Protein AF-A0A920MNZ5-F1 (afdb_monomer_lite)

Structure (mmCIF, N/CA/C/O backbone):
data_AF-A0A920MNZ5-F1
#
_entry.id   AF-A0A920MNZ5-F1
#
loop_
_atom_site.group_PDB
_atom_site.id
_atom_site.type_symbol
_atom_site.label_atom_id
_atom_site.label_alt_id
_atom_site.label_comp_id
_atom_site.label_asym_id
_atom_site.label_entity_id
_atom_site.label_seq_id
_atom_site.pdbx_PDB_ins_code
_atom_site.Cartn_x
_atom_site.Cartn_y
_atom_site.Cartn_z
_atom_site.occupancy
_atom_site.B_iso_or_equiv
_atom_site.auth_seq_id
_atom_site.auth_comp_id
_atom_site.auth_asym_id
_atom_site.auth_atom_id
_atom_site.pdbx_PDB_model_num
ATOM 1 N N . MET A 1 1 ? -1.765 7.025 -37.999 1.00 38.94 1 MET A N 1
ATOM 2 C CA . MET A 1 1 ? -1.939 5.691 -38.606 1.00 38.94 1 MET A CA 1
ATOM 3 C C . MET A 1 1 ? -0.796 5.474 -39.597 1.00 38.94 1 MET A C 1
ATOM 5 O O . MET A 1 1 ? -0.945 5.854 -40.739 1.00 38.94 1 MET A O 1
ATOM 9 N N . ASN A 1 2 ? 0.387 5.043 -39.127 1.00 36.00 2 ASN A N 1
ATOM 10 C CA . ASN A 1 2 ? 1.554 4.687 -39.968 1.00 36.00 2 ASN A CA 1
ATOM 11 C C . ASN A 1 2 ? 2.687 4.050 -39.127 1.00 36.00 2 ASN A C 1
ATOM 13 O O . ASN A 1 2 ? 3.854 4.400 -39.237 1.00 36.00 2 ASN A O 1
ATOM 17 N N . VAL A 1 3 ? 2.326 3.131 -38.226 1.00 36.94 3 VAL A N 1
ATOM 18 C CA . VAL A 1 3 ? 3.291 2.264 -37.509 1.00 36.94 3 VAL A CA 1
ATOM 19 C C . VAL A 1 3 ? 3.199 0.822 -38.032 1.00 36.94 3 VAL A C 1
ATOM 21 O O . VAL A 1 3 ? 4.189 0.104 -38.056 1.00 36.94 3 VAL A O 1
ATOM 24 N N . TYR A 1 4 ? 2.036 0.429 -38.564 1.00 34.81 4 TYR A N 1
ATOM 25 C CA . TYR A 1 4 ? 1.801 -0.902 -39.124 1.00 34.81 4 TYR A CA 1
ATOM 26 C C . TYR A 1 4 ? 2.489 -1.139 -40.476 1.00 34.81 4 TYR A C 1
ATOM 28 O O . TYR A 1 4 ? 2.958 -2.247 -40.718 1.00 34.81 4 TYR A O 1
ATOM 36 N N . LEU A 1 5 ? 2.636 -0.110 -41.323 1.00 39.66 5 LEU A N 1
ATOM 37 C CA . LEU A 1 5 ? 3.284 -0.275 -42.631 1.00 39.66 5 LEU A CA 1
ATOM 38 C C . LEU A 1 5 ? 4.787 -0.584 -42.497 1.00 39.66 5 LEU A C 1
ATOM 40 O O . LEU A 1 5 ? 5.310 -1.439 -43.205 1.00 39.66 5 LEU A O 1
ATOM 44 N N . PHE A 1 6 ? 5.469 0.035 -41.528 1.00 37.09 6 PHE A N 1
ATOM 45 C CA . PHE A 1 6 ? 6.905 -0.171 -41.310 1.00 37.09 6 PHE A CA 1
ATOM 46 C C . PHE A 1 6 ? 7.215 -1.543 -40.680 1.00 37.09 6 PHE A C 1
ATOM 48 O O . PHE A 1 6 ? 8.215 -2.168 -41.019 1.00 37.09 6 PHE A O 1
ATOM 55 N N . LEU A 1 7 ? 6.318 -2.057 -39.828 1.00 41.03 7 LEU A N 1
ATOM 56 C CA . LEU A 1 7 ? 6.382 -3.433 -39.314 1.00 41.03 7 LEU A CA 1
ATOM 57 C C . LEU A 1 7 ? 6.064 -4.484 -40.393 1.00 41.03 7 LEU A C 1
ATOM 59 O O . LEU A 1 7 ? 6.619 -5.579 -40.354 1.00 41.03 7 LEU A O 1
ATOM 63 N N . SER A 1 8 ? 5.213 -4.160 -41.373 1.00 41.66 8 SER A N 1
ATOM 64 C CA . SER A 1 8 ? 4.847 -5.096 -42.447 1.00 41.66 8 SER A CA 1
ATOM 65 C C . SER A 1 8 ? 5.969 -5.329 -43.465 1.00 41.66 8 SER A C 1
ATOM 67 O O . SER A 1 8 ? 6.168 -6.459 -43.901 1.00 41.66 8 SER A O 1
ATOM 69 N N . ILE A 1 9 ? 6.766 -4.299 -43.773 1.00 41.66 9 ILE A N 1
ATOM 70 C CA . ILE A 1 9 ? 7.901 -4.410 -44.705 1.00 41.66 9 ILE A CA 1
ATOM 71 C C . ILE A 1 9 ? 9.072 -5.161 -44.048 1.00 41.66 9 ILE A C 1
ATOM 73 O O . ILE A 1 9 ? 9.726 -5.964 -44.709 1.00 41.66 9 ILE A O 1
ATOM 77 N N . LEU A 1 10 ? 9.280 -4.999 -42.733 1.00 38.00 10 LEU A N 1
ATOM 78 C CA . LEU A 1 10 ? 10.285 -5.769 -41.986 1.00 38.00 10 LEU A CA 1
ATOM 79 C C . LEU A 1 10 ? 9.915 -7.262 -41.860 1.00 38.00 10 LEU A C 1
ATOM 81 O O . LEU A 1 10 ? 10.799 -8.112 -41.829 1.00 38.00 10 LEU A O 1
ATOM 85 N N . ASN A 1 11 ? 8.618 -7.593 -41.833 1.00 38.12 11 ASN A N 1
ATOM 86 C CA . ASN A 1 11 ? 8.139 -8.982 -41.800 1.00 38.12 11 ASN A CA 1
ATOM 87 C C . ASN A 1 11 ? 8.215 -9.698 -43.160 1.00 38.12 11 ASN A C 1
ATOM 89 O O . ASN A 1 11 ? 8.235 -10.927 -43.190 1.00 38.12 11 ASN A O 1
ATOM 93 N N . CYS A 1 12 ? 8.279 -8.960 -44.272 1.00 30.70 12 CYS A N 1
ATOM 94 C CA . CYS A 1 12 ? 8.264 -9.538 -45.621 1.00 30.70 12 CYS A CA 1
ATOM 95 C C . CYS A 1 12 ? 9.644 -10.058 -46.076 1.00 30.70 12 CYS A C 1
ATOM 97 O O . CYS A 1 12 ? 9.733 -10.900 -46.961 1.00 30.70 12 CYS A O 1
ATOM 99 N N . VAL A 1 13 ? 10.734 -9.600 -45.450 1.00 36.12 13 VAL A N 1
ATOM 100 C CA . VAL A 1 13 ? 12.110 -10.020 -45.793 1.00 36.12 13 VAL A CA 1
ATOM 101 C C . VAL A 1 13 ? 12.571 -11.242 -44.973 1.00 36.12 13 VAL A C 1
ATOM 103 O O . VAL A 1 13 ? 13.558 -11.885 -45.312 1.00 36.12 13 VAL A O 1
ATOM 106 N N . CYS A 1 14 ? 11.822 -11.640 -43.939 1.00 34.53 14 CYS A N 1
ATOM 107 C CA . CYS A 1 14 ? 12.162 -12.772 -43.063 1.00 34.53 14 CYS A CA 1
ATOM 108 C C . CYS A 1 14 ? 11.411 -14.080 -43.385 1.00 34.53 14 CYS A C 1
ATOM 110 O O . CYS A 1 14 ? 11.471 -15.026 -42.602 1.00 34.53 14 CYS A O 1
ATOM 112 N N . SER A 1 15 ? 10.693 -14.167 -44.509 1.00 33.78 15 SER A N 1
ATOM 113 C CA . SER A 1 15 ? 9.801 -15.303 -44.814 1.00 33.78 15 SER A CA 1
ATOM 114 C C . SER A 1 15 ? 10.461 -16.481 -45.544 1.00 33.78 15 SER A C 1
ATOM 116 O O . SER A 1 15 ? 9.754 -17.334 -46.069 1.00 33.78 15 SER A O 1
ATOM 118 N N . PHE A 1 16 ? 11.792 -16.581 -45.552 1.00 40.00 16 PHE A N 1
ATOM 119 C CA . PHE A 1 16 ? 12.490 -17.833 -45.867 1.00 40.00 16 PHE A CA 1
ATOM 120 C C . PHE A 1 16 ? 13.071 -18.424 -44.582 1.00 40.00 16 PHE A C 1
ATOM 122 O O . PHE A 1 16 ? 14.277 -18.400 -44.349 1.00 40.00 16 PHE A O 1
ATOM 129 N N . SER A 1 17 ? 12.208 -18.961 -43.716 1.00 40.91 17 SER A N 1
ATOM 130 C CA . SER A 1 17 ? 12.674 -19.839 -42.643 1.00 40.91 17 SER A CA 1
ATOM 131 C C . SER A 1 17 ? 12.830 -21.256 -43.195 1.00 40.91 17 SER A C 1
ATOM 133 O O . SER A 1 17 ? 11.907 -22.069 -43.129 1.00 40.91 17 SER A O 1
ATOM 135 N N . LEU A 1 18 ? 14.020 -21.568 -43.709 1.00 48.75 18 LEU A N 1
ATOM 136 C CA . LEU A 1 18 ? 14.562 -22.918 -43.570 1.00 48.75 18 LEU A CA 1
ATOM 137 C C . LEU A 1 18 ? 14.708 -23.144 -42.063 1.00 48.75 18 LEU A C 1
ATOM 139 O O . LEU A 1 18 ? 15.655 -22.664 -41.441 1.00 48.75 18 LEU A O 1
ATOM 143 N N . ILE A 1 19 ? 13.697 -23.763 -41.452 1.00 51.59 19 ILE A N 1
ATOM 144 C CA . ILE A 1 19 ? 13.747 -24.131 -40.039 1.00 51.59 19 ILE A CA 1
ATOM 145 C C . ILE A 1 19 ? 14.940 -25.075 -39.908 1.00 51.59 19 ILE A C 1
ATOM 147 O O . ILE A 1 19 ? 14.955 -26.143 -40.521 1.00 51.59 19 ILE A O 1
ATOM 151 N N . SER A 1 20 ? 15.972 -24.653 -39.174 1.00 65.81 20 SER A N 1
ATOM 152 C CA . SER A 1 20 ? 17.128 -25.509 -38.942 1.00 65.81 20 SER A CA 1
ATOM 153 C C . SER A 1 20 ? 16.662 -26.809 -38.266 1.00 65.81 20 SER A C 1
ATOM 155 O O . SER A 1 20 ? 15.705 -26.780 -37.483 1.00 65.81 20 SER A O 1
ATOM 157 N N . PRO A 1 21 ? 17.314 -27.955 -38.524 1.00 68.56 21 PRO A N 1
ATOM 158 C CA . PRO A 1 21 ? 16.955 -29.229 -37.894 1.00 68.56 21 PRO A CA 1
ATOM 159 C C . PRO A 1 21 ? 16.858 -29.120 -36.364 1.00 68.56 21 PRO A C 1
ATOM 161 O O . PRO A 1 21 ? 15.981 -29.718 -35.739 1.00 68.56 21 PRO A O 1
ATOM 164 N N . ASP A 1 22 ? 17.699 -28.271 -35.770 1.00 67.62 22 ASP A N 1
ATOM 165 C CA . ASP A 1 22 ? 17.705 -27.977 -34.338 1.00 67.62 22 ASP A CA 1
ATOM 166 C C . ASP A 1 22 ? 16.464 -27.205 -33.878 1.00 67.62 22 ASP A C 1
ATOM 168 O O . ASP A 1 22 ? 15.893 -27.516 -32.832 1.00 67.62 22 ASP A O 1
ATOM 172 N N . ALA A 1 23 ? 15.988 -26.237 -34.666 1.00 71.50 23 ALA A N 1
ATOM 173 C CA . ALA A 1 23 ? 14.754 -25.520 -34.366 1.00 71.50 23 ALA A CA 1
ATOM 174 C C . ALA A 1 23 ? 13.528 -26.446 -34.457 1.00 71.50 23 ALA A C 1
ATOM 176 O O . ALA A 1 23 ? 12.644 -26.363 -33.604 1.00 71.50 23 ALA A O 1
ATOM 177 N N . GLN A 1 24 ? 13.507 -27.384 -35.412 1.00 73.31 24 GLN A N 1
ATOM 178 C CA . GLN A 1 24 ? 12.469 -28.419 -35.518 1.00 73.31 24 GLN A CA 1
ATOM 179 C C . GLN A 1 24 ? 12.501 -29.368 -34.304 1.00 73.31 24 GLN A C 1
ATOM 181 O O . GLN A 1 24 ? 11.459 -29.699 -33.731 1.00 73.31 24 GLN A O 1
ATOM 186 N N . ARG A 1 25 ? 13.706 -29.764 -33.869 1.00 83.88 25 ARG A N 1
ATOM 187 C CA . ARG A 1 25 ? 13.923 -30.615 -32.691 1.00 83.88 25 ARG A CA 1
ATOM 188 C C . ARG A 1 25 ? 13.435 -29.947 -31.405 1.00 83.88 25 ARG A C 1
ATOM 190 O O . ARG A 1 25 ? 12.719 -30.583 -30.634 1.00 83.88 25 ARG A O 1
ATOM 197 N N . LEU A 1 26 ? 13.752 -28.667 -31.200 1.00 82.56 26 LEU A N 1
ATOM 198 C CA . LEU A 1 26 ? 13.281 -27.890 -30.047 1.00 82.56 26 LEU A CA 1
ATOM 199 C C . LEU A 1 26 ? 11.756 -27.712 -30.053 1.00 82.56 26 LEU A C 1
ATOM 201 O O . LEU A 1 26 ? 11.122 -27.760 -29.000 1.00 82.56 26 LEU A O 1
ATOM 205 N N . LEU A 1 27 ? 11.147 -27.558 -31.232 1.00 84.69 27 LEU A N 1
ATOM 206 C CA . LEU A 1 27 ? 9.691 -27.467 -31.381 1.00 84.69 27 LEU A CA 1
ATOM 207 C C . LEU A 1 27 ? 8.993 -28.776 -30.986 1.00 84.69 27 LEU A C 1
ATOM 209 O O . LEU A 1 27 ? 7.958 -28.744 -30.318 1.00 84.69 27 LEU A O 1
ATOM 213 N N . ASN A 1 28 ? 9.578 -29.918 -31.349 1.00 84.50 28 ASN A N 1
ATOM 214 C CA . ASN A 1 28 ? 9.073 -31.235 -30.963 1.00 84.50 28 ASN A CA 1
ATOM 215 C C . ASN A 1 28 ? 9.241 -31.493 -29.458 1.00 84.50 28 ASN A C 1
ATOM 217 O O . ASN A 1 28 ? 8.290 -31.935 -28.816 1.00 84.50 28 ASN A O 1
ATOM 221 N N . GLN A 1 29 ? 10.383 -31.123 -28.870 1.00 85.94 29 GLN A N 1
ATOM 222 C CA . GLN A 1 29 ? 10.589 -31.197 -27.416 1.00 85.94 29 GLN A CA 1
ATOM 223 C C . GLN A 1 29 ? 9.604 -30.301 -26.652 1.00 85.94 29 GLN A C 1
ATOM 225 O O . GLN A 1 29 ? 9.027 -30.712 -25.649 1.00 85.94 29 GLN A O 1
ATOM 230 N N . ALA A 1 30 ? 9.338 -29.093 -27.154 1.00 85.38 30 ALA A N 1
ATOM 231 C CA . ALA A 1 30 ? 8.354 -28.197 -26.554 1.00 85.38 30 ALA A CA 1
ATOM 232 C C . ALA A 1 30 ? 6.917 -28.741 -26.649 1.00 85.38 30 ALA A C 1
ATOM 234 O O . ALA A 1 30 ? 6.102 -28.454 -25.772 1.00 85.38 30 ALA A O 1
ATOM 235 N N . LYS A 1 31 ? 6.585 -29.513 -27.693 1.00 88.06 31 LYS A N 1
ATOM 236 C CA . LYS A 1 31 ? 5.293 -30.211 -27.792 1.00 88.06 31 LYS A CA 1
ATOM 237 C C . LYS A 1 31 ? 5.191 -31.350 -26.778 1.00 88.06 31 LYS A C 1
ATOM 239 O O . LYS A 1 31 ? 4.192 -31.390 -26.069 1.00 88.06 31 LYS A O 1
ATOM 244 N N . GLN A 1 32 ? 6.228 -32.180 -26.651 1.00 90.69 32 GLN A N 1
ATOM 245 C CA . GLN A 1 32 ? 6.276 -33.262 -25.658 1.00 90.69 32 GLN A CA 1
ATOM 246 C C . GLN A 1 32 ? 6.102 -32.727 -24.231 1.00 90.69 32 GLN A C 1
ATOM 248 O O . GLN A 1 32 ? 5.204 -33.161 -23.518 1.00 90.69 32 GLN A O 1
ATOM 253 N N . LEU A 1 33 ? 6.844 -31.678 -23.860 1.00 89.19 33 LEU A N 1
ATOM 254 C CA . LEU A 1 33 ? 6.712 -31.045 -22.540 1.00 89.19 33 LEU A CA 1
ATOM 255 C C . LEU A 1 33 ? 5.304 -30.484 -22.282 1.00 89.19 33 LEU A C 1
ATOM 257 O O . LEU A 1 33 ? 4.823 -30.493 -21.153 1.00 89.19 33 LEU A O 1
ATOM 261 N N . ARG A 1 34 ? 4.611 -29.983 -23.313 1.00 87.56 34 ARG A N 1
ATOM 262 C CA . ARG A 1 34 ? 3.223 -29.508 -23.167 1.00 87.56 34 ARG A CA 1
ATOM 263 C C . ARG A 1 34 ? 2.234 -30.649 -22.957 1.00 87.56 34 ARG A C 1
ATOM 265 O O . ARG A 1 34 ? 1.225 -30.434 -22.291 1.00 87.56 34 ARG A O 1
ATOM 272 N N . GLU A 1 35 ? 2.480 -31.814 -23.543 1.00 90.44 35 GLU A N 1
ATOM 273 C CA . GLU A 1 35 ? 1.660 -33.005 -23.319 1.00 90.44 35 GLU A CA 1
ATOM 274 C C . GLU A 1 35 ? 1.889 -33.563 -21.913 1.00 90.44 35 GLU A C 1
ATOM 276 O O . GLU A 1 35 ? 0.913 -33.790 -21.202 1.00 90.44 35 GLU A O 1
ATOM 281 N N . GLU A 1 36 ? 3.142 -33.644 -21.461 1.00 89.19 36 GLU A N 1
ATOM 282 C CA . GLU A 1 36 ? 3.487 -34.038 -20.086 1.00 89.19 36 GLU A CA 1
ATOM 283 C C . GLU A 1 36 ? 2.835 -33.119 -19.042 1.00 89.19 36 GLU A C 1
ATOM 285 O O . GLU A 1 36 ? 2.245 -33.597 -18.074 1.00 89.19 36 GLU A O 1
ATOM 290 N N . ILE A 1 37 ? 2.853 -31.798 -19.262 1.00 86.88 37 ILE A N 1
ATOM 291 C CA . ILE A 1 37 ? 2.178 -30.837 -18.372 1.00 86.88 37 ILE A CA 1
ATOM 292 C C . ILE A 1 37 ? 0.668 -31.089 -18.317 1.00 86.88 37 ILE A C 1
ATOM 294 O O . ILE A 1 37 ? 0.088 -31.047 -17.235 1.00 86.88 37 ILE A O 1
ATOM 298 N N . LYS A 1 38 ? 0.021 -31.375 -19.454 1.00 88.44 38 LYS A N 1
ATOM 299 C CA . LYS A 1 38 ? -1.422 -31.666 -19.482 1.00 88.44 38 LYS A CA 1
ATOM 300 C C . LYS A 1 38 ? -1.771 -32.950 -18.732 1.00 88.44 38 LYS A C 1
ATOM 302 O O . LYS A 1 38 ? -2.824 -33.003 -18.101 1.00 88.44 38 LYS A O 1
ATOM 307 N N . VAL A 1 39 ? -0.917 -33.971 -18.816 1.00 91.25 39 VAL A N 1
ATOM 308 C CA . VAL A 1 39 ? -1.098 -35.225 -18.071 1.00 91.25 39 VAL A CA 1
ATOM 309 C C . VAL A 1 39 ? -0.964 -34.964 -16.570 1.00 91.25 39 VAL A C 1
ATOM 311 O O . VAL A 1 39 ? -1.892 -35.280 -15.830 1.00 91.25 39 VAL A O 1
ATOM 314 N N . MET A 1 40 ? 0.093 -34.268 -16.136 1.00 86.19 40 MET A N 1
ATOM 315 C CA . MET A 1 40 ? 0.290 -33.918 -14.720 1.00 86.19 40 MET A CA 1
ATOM 316 C C . MET A 1 40 ? -0.828 -33.028 -14.154 1.00 86.19 40 MET A C 1
ATOM 318 O O . MET A 1 40 ? -1.244 -33.205 -13.012 1.00 86.19 40 MET A O 1
ATOM 322 N N . GLU A 1 41 ? -1.345 -32.066 -14.927 1.00 87.12 41 GLU A N 1
ATOM 323 C CA . GLU A 1 41 ? -2.481 -31.240 -14.491 1.00 87.12 41 GLU A CA 1
ATOM 324 C C . GLU A 1 41 ? -3.744 -32.076 -14.265 1.00 87.12 41 GLU A C 1
ATOM 326 O O . GLU A 1 41 ? -4.496 -31.811 -13.323 1.00 87.12 41 GLU A O 1
ATOM 331 N N . LYS A 1 42 ? -3.972 -33.091 -15.105 1.00 90.81 42 LYS A N 1
ATOM 332 C CA . LYS A 1 42 ? -5.094 -34.015 -14.947 1.00 90.81 42 LYS A CA 1
ATOM 333 C C . LYS A 1 42 ? -4.913 -34.902 -13.712 1.00 90.81 42 LYS A C 1
ATOM 335 O O . LYS A 1 42 ? -5.841 -35.003 -12.918 1.00 90.81 42 LYS A O 1
ATOM 340 N N . GLU A 1 43 ? -3.719 -35.452 -13.505 1.00 88.75 43 GLU A N 1
ATOM 341 C CA . GLU A 1 43 ? -3.392 -36.261 -12.322 1.00 88.75 43 GLU A CA 1
ATOM 342 C C . GLU A 1 43 ? -3.572 -35.470 -11.018 1.00 88.75 43 GLU A C 1
ATOM 344 O O . GLU A 1 43 ? -4.212 -35.955 -10.091 1.00 88.75 43 GLU A O 1
ATOM 349 N N . LEU A 1 44 ? -3.118 -34.212 -10.962 1.00 84.31 44 LEU A N 1
ATOM 350 C CA . LEU A 1 44 ? -3.313 -33.344 -9.791 1.00 84.31 44 LEU A CA 1
ATOM 351 C C . LEU A 1 44 ? -4.788 -33.014 -9.523 1.00 84.31 44 LEU A C 1
ATOM 353 O O . LEU A 1 44 ? -5.186 -32.821 -8.370 1.00 84.31 44 LEU A O 1
ATOM 357 N N . LEU A 1 45 ? -5.608 -32.899 -10.571 1.00 85.31 45 LEU A N 1
ATOM 358 C CA . LEU A 1 45 ? -7.051 -32.710 -10.422 1.00 85.31 45 LEU A CA 1
ATOM 359 C C . LEU A 1 45 ? -7.716 -33.976 -9.877 1.00 85.31 45 LEU A C 1
ATOM 361 O O . LEU A 1 45 ? -8.520 -33.869 -8.949 1.00 85.31 45 LEU A O 1
ATOM 365 N N . ASP A 1 46 ? -7.339 -35.145 -10.391 1.00 85.44 46 ASP A N 1
ATOM 366 C CA . ASP A 1 46 ? -7.852 -36.437 -9.934 1.00 85.44 46 ASP A CA 1
ATOM 367 C C . ASP A 1 46 ? -7.421 -36.721 -8.480 1.00 85.44 46 ASP A C 1
ATOM 369 O O . ASP A 1 46 ? -8.260 -37.071 -7.646 1.00 85.44 46 ASP A O 1
ATOM 373 N N . GLU A 1 47 ? -6.165 -36.448 -8.106 1.00 81.44 47 GLU A N 1
ATOM 374 C CA . GLU A 1 47 ? -5.689 -36.519 -6.715 1.00 81.44 47 GLU A CA 1
ATOM 375 C C . GLU A 1 47 ? -6.474 -35.584 -5.791 1.00 81.44 47 GLU A C 1
ATOM 377 O O . GLU A 1 47 ? -6.844 -35.965 -4.680 1.00 81.44 47 GLU A O 1
ATOM 382 N N . ARG A 1 48 ? -6.780 -34.363 -6.244 1.00 79.88 48 ARG A N 1
ATOM 383 C CA . ARG A 1 48 ? -7.547 -33.392 -5.454 1.00 79.88 48 ARG A CA 1
ATOM 384 C C . ARG A 1 48 ? -8.995 -33.827 -5.247 1.00 79.88 48 ARG A C 1
ATOM 386 O O . ARG A 1 48 ? -9.534 -33.623 -4.161 1.00 79.88 48 ARG A O 1
ATOM 393 N N . ILE A 1 49 ? -9.623 -34.412 -6.266 1.00 80.00 49 ILE A N 1
ATOM 394 C CA . ILE A 1 49 ? -10.971 -34.984 -6.155 1.00 80.00 49 ILE A CA 1
ATOM 395 C C . ILE A 1 49 ? -10.948 -36.153 -5.166 1.00 80.00 49 ILE A C 1
ATOM 397 O O . ILE A 1 49 ? -11.772 -36.198 -4.255 1.00 80.00 49 ILE A O 1
ATOM 401 N N . THR A 1 50 ? -9.957 -37.037 -5.277 1.00 78.12 50 THR A N 1
ATOM 402 C CA . THR A 1 50 ? -9.801 -38.201 -4.393 1.00 78.12 50 THR A CA 1
ATOM 403 C C . THR A 1 50 ? -9.538 -37.783 -2.943 1.00 78.12 50 THR A C 1
ATOM 405 O O . THR A 1 50 ? -10.142 -38.325 -2.020 1.00 78.12 50 THR A O 1
ATOM 408 N N . TYR A 1 51 ? -8.699 -36.766 -2.726 1.00 74.56 51 TYR A N 1
ATOM 409 C CA . TYR A 1 51 ? -8.435 -36.194 -1.406 1.00 74.56 51 TYR A CA 1
ATOM 410 C C . TYR A 1 51 ? -9.690 -35.572 -0.786 1.00 74.56 51 TYR A C 1
ATOM 412 O O . TYR A 1 51 ? -9.962 -35.811 0.387 1.00 74.56 51 TYR A O 1
ATOM 420 N N . ASN A 1 52 ? -10.476 -34.824 -1.568 1.00 67.50 52 ASN A N 1
ATOM 421 C CA . ASN A 1 52 ? -11.725 -34.228 -1.089 1.00 67.50 52 ASN A CA 1
ATOM 422 C C . ASN A 1 52 ? -12.773 -35.300 -0.728 1.00 67.50 52 ASN A C 1
ATOM 424 O O . ASN A 1 52 ? -13.449 -35.189 0.289 1.00 67.50 52 ASN A O 1
ATOM 428 N N . LEU A 1 53 ? -12.863 -36.380 -1.513 1.00 69.25 53 LEU A N 1
ATOM 429 C CA . LEU A 1 53 ? -13.744 -37.516 -1.210 1.00 69.25 53 LEU A CA 1
ATOM 430 C C . LEU A 1 53 ? -13.309 -38.259 0.068 1.00 69.25 53 LEU A C 1
ATOM 432 O O . LEU A 1 53 ? -14.148 -38.706 0.848 1.00 69.25 53 LEU A O 1
ATOM 436 N N . LEU A 1 54 ? -11.999 -38.355 0.320 1.00 63.00 54 LEU A N 1
ATOM 437 C CA . LEU A 1 54 ? -11.453 -38.929 1.552 1.00 63.00 54 LEU A CA 1
ATOM 438 C C . LEU A 1 54 ? -11.621 -37.996 2.765 1.00 63.00 54 LEU A C 1
ATOM 440 O O . LEU A 1 54 ? -11.819 -38.496 3.875 1.00 63.00 54 LEU A O 1
ATOM 444 N N . SER A 1 55 ? -11.581 -36.669 2.588 1.00 53.56 55 SER A N 1
ATOM 445 C CA . SER A 1 55 ? -11.841 -35.708 3.670 1.00 53.56 55 SER A CA 1
ATOM 446 C C . SER A 1 55 ? -13.316 -35.659 4.067 1.00 53.56 55 SER A C 1
ATOM 448 O O . SER A 1 55 ? -13.606 -35.627 5.262 1.00 53.56 55 SER A O 1
ATOM 450 N N . ASP A 1 56 ? -14.238 -35.783 3.109 1.00 49.91 56 ASP A N 1
ATOM 451 C CA . ASP A 1 56 ? -15.682 -35.798 3.388 1.00 49.91 56 ASP A CA 1
ATOM 452 C C . ASP A 1 56 ? -16.107 -37.025 4.225 1.00 49.91 56 ASP A C 1
ATOM 454 O O . ASP A 1 56 ? -17.056 -36.953 5.004 1.00 49.91 56 ASP A O 1
ATOM 458 N N . SER A 1 57 ? -15.355 -38.134 4.171 1.00 49.81 57 SER A N 1
ATOM 459 C CA . SER A 1 57 ? -15.583 -39.314 5.027 1.00 49.81 57 SER A CA 1
ATOM 460 C C . SER A 1 57 ? -15.055 -39.197 6.471 1.00 49.81 57 SER A C 1
ATOM 462 O O . SER A 1 57 ? -15.335 -40.070 7.294 1.00 49.81 57 SER A O 1
ATOM 464 N N . LYS A 1 58 ? -14.310 -38.132 6.813 1.00 47.78 58 LYS A N 1
ATOM 465 C CA . LYS A 1 58 ? -13.729 -37.909 8.157 1.00 47.78 58 LYS A CA 1
ATOM 466 C C . LYS A 1 58 ? -14.287 -36.683 8.897 1.00 47.78 58 LYS A C 1
ATOM 468 O O . LYS A 1 58 ? -13.913 -36.462 10.046 1.00 47.78 58 LYS A O 1
ATOM 473 N N . GLU A 1 59 ? -15.207 -35.921 8.304 1.00 41.28 59 GLU A N 1
ATOM 474 C CA . GLU A 1 59 ? -15.688 -34.634 8.846 1.00 41.28 59 GLU A CA 1
ATOM 475 C C . GLU A 1 59 ? -17.032 -34.684 9.612 1.00 41.28 59 GLU A C 1
ATOM 477 O O . GLU A 1 59 ? -17.695 -33.660 9.784 1.00 41.28 59 GLU A O 1
ATOM 482 N N . HIS A 1 60 ? -17.440 -35.840 10.155 1.00 38.72 60 HIS A N 1
ATOM 483 C CA . HIS A 1 60 ? -18.650 -35.922 11.000 1.00 38.72 60 HIS A CA 1
ATOM 484 C C . HIS A 1 60 ? -18.451 -36.081 12.509 1.00 38.72 60 HIS A C 1
ATOM 486 O O . HIS A 1 60 ? -19.432 -36.111 13.246 1.00 38.72 60 HIS A O 1
ATOM 492 N N . HIS A 1 61 ? -17.218 -36.001 13.013 1.00 37.72 61 HIS A N 1
ATOM 493 C CA . HIS A 1 61 ? -16.981 -35.796 14.445 1.00 37.72 61 HIS A CA 1
ATOM 494 C C . HIS A 1 61 ? -15.757 -34.911 14.690 1.00 37.72 61 HIS A C 1
ATOM 496 O O . HIS A 1 61 ? -14.647 -35.424 14.765 1.00 37.72 61 HIS A O 1
ATOM 502 N N . GLN A 1 62 ? -15.968 -33.594 14.833 1.00 32.59 62 GLN A N 1
ATOM 503 C CA . GLN A 1 62 ? -15.229 -32.713 15.761 1.00 32.59 62 GLN A CA 1
ATOM 504 C C . GLN A 1 62 ? -15.776 -31.271 15.737 1.00 32.59 62 GLN A C 1
ATOM 506 O O . GLN A 1 62 ? -15.104 -30.296 15.408 1.00 32.59 62 GLN A O 1
ATOM 511 N N . THR A 1 63 ? -17.025 -31.116 16.164 1.00 37.00 63 THR A N 1
ATOM 512 C CA . THR A 1 63 ? -17.418 -29.947 16.955 1.00 37.00 63 THR A CA 1
ATOM 513 C C . THR A 1 63 ? -16.943 -30.174 18.386 1.00 37.00 63 THR A C 1
ATOM 515 O O . THR A 1 63 ? -17.537 -30.996 19.067 1.00 37.00 63 THR A O 1
ATOM 518 N N . GLU A 1 64 ? -15.895 -29.471 18.827 1.00 33.25 64 GLU A N 1
ATOM 519 C CA . GLU A 1 64 ? -15.790 -28.921 20.191 1.00 33.25 64 GLU A CA 1
ATOM 520 C C . GLU A 1 64 ? -14.532 -28.046 20.371 1.00 33.25 64 GLU A C 1
ATOM 522 O O . GLU A 1 64 ? -13.397 -28.501 20.463 1.00 33.25 64 GLU A O 1
ATOM 527 N N . TYR A 1 65 ? -14.782 -26.734 20.378 1.00 38.34 65 TYR A N 1
ATOM 528 C CA . TYR A 1 65 ? -14.187 -25.706 21.233 1.00 38.34 65 TYR A CA 1
ATOM 529 C C . TYR A 1 65 ? -12.858 -26.001 21.954 1.00 38.34 65 TYR A C 1
ATOM 531 O O . TYR A 1 65 ? -12.836 -26.683 22.973 1.00 38.34 65 TYR A O 1
ATOM 539 N N . ARG A 1 66 ? -11.814 -25.240 21.588 1.00 34.75 66 ARG A N 1
ATOM 540 C CA . ARG A 1 66 ? -11.002 -24.432 22.526 1.00 34.75 66 ARG A CA 1
ATOM 541 C C . ARG A 1 66 ? -10.014 -23.548 21.761 1.00 34.75 66 ARG A C 1
ATOM 543 O O . ARG A 1 66 ? -8.892 -23.934 21.486 1.00 34.75 66 ARG A O 1
ATOM 550 N N . ASP A 1 67 ? -10.454 -22.332 21.452 1.00 35.69 67 ASP A N 1
ATOM 551 C CA . ASP A 1 67 ? -9.577 -21.159 21.377 1.00 35.69 67 ASP A CA 1
ATOM 552 C C . ASP A 1 67 ? -10.452 -19.926 21.646 1.00 35.69 67 ASP A C 1
ATOM 554 O O . ASP A 1 67 ? -11.176 -19.425 20.778 1.00 35.69 67 ASP A O 1
ATOM 558 N N . SER A 1 68 ? -10.466 -19.575 22.933 1.00 36.81 68 SER A N 1
ATOM 559 C CA . SER A 1 68 ? -10.993 -18.377 23.594 1.00 36.81 68 SER A CA 1
ATOM 560 C C . SER A 1 68 ? -11.715 -17.338 22.712 1.00 36.81 68 SER A C 1
ATOM 562 O O . SER A 1 68 ? -11.148 -16.685 21.835 1.00 36.81 68 SER A O 1
ATOM 564 N N . LEU A 1 69 ? -12.997 -17.141 23.037 1.00 45.22 69 LEU A N 1
ATOM 565 C CA . LEU A 1 69 ? -13.929 -16.099 22.580 1.00 45.22 69 LEU A CA 1
ATOM 566 C C . LEU A 1 69 ? -13.503 -14.685 23.029 1.00 45.22 69 LEU A C 1
ATOM 568 O O . LEU A 1 69 ? -14.310 -13.923 23.550 1.00 45.22 69 LEU A O 1
ATOM 572 N N . ILE A 1 70 ? -12.229 -14.323 22.894 1.00 44.97 70 ILE A N 1
ATOM 573 C CA . ILE A 1 70 ? -11.787 -12.968 23.224 1.00 44.97 70 ILE A CA 1
ATOM 574 C C . ILE A 1 70 ? -11.986 -12.109 21.969 1.00 44.97 70 ILE A C 1
ATOM 576 O O . ILE A 1 70 ? -11.291 -12.343 20.970 1.00 44.97 70 ILE A O 1
ATOM 580 N N . PRO A 1 71 ? -12.920 -11.136 21.976 1.00 52.09 71 PRO A N 1
ATOM 581 C CA . PRO A 1 71 ? -13.042 -10.186 20.882 1.00 52.09 71 PRO A CA 1
ATOM 582 C C . PRO A 1 71 ? -11.706 -9.467 20.704 1.00 52.09 71 PRO A C 1
ATOM 584 O O . PRO A 1 71 ? -11.080 -9.004 21.662 1.00 52.09 71 PRO A O 1
ATOM 587 N N . LYS A 1 72 ? -11.226 -9.404 19.461 1.00 69.94 72 LYS A N 1
ATOM 588 C CA . LYS A 1 72 ? -9.950 -8.744 19.174 1.00 69.94 72 LYS A CA 1
ATOM 589 C C . LYS A 1 72 ? -10.178 -7.246 19.245 1.00 69.94 72 LYS A C 1
ATOM 591 O O . LYS A 1 72 ? -10.935 -6.709 18.441 1.00 69.94 72 LYS A O 1
ATOM 596 N N . VAL A 1 73 ? -9.522 -6.586 20.194 1.00 66.94 73 VAL A N 1
ATOM 597 C CA . VAL A 1 73 ? -9.614 -5.136 20.342 1.00 66.94 73 VAL A CA 1
ATOM 598 C C . VAL A 1 73 ? -8.536 -4.469 19.494 1.00 66.94 73 VAL A C 1
ATOM 600 O O . VAL A 1 73 ? -7.342 -4.597 19.767 1.00 66.94 73 VAL A O 1
ATOM 603 N N . LEU A 1 74 ? -8.950 -3.730 18.468 1.00 80.88 74 LEU A N 1
ATOM 604 C CA . LEU A 1 74 ? -8.084 -2.788 17.762 1.00 80.88 74 LEU A CA 1
ATOM 605 C C . LEU A 1 74 ? -8.348 -1.389 18.300 1.00 80.88 74 LEU A C 1
ATOM 607 O O . LEU A 1 74 ? -9.496 -0.965 18.375 1.00 80.88 74 LEU A O 1
ATOM 611 N N . SER A 1 75 ? -7.303 -0.642 18.634 1.00 82.00 75 SER A N 1
ATOM 612 C CA . SER A 1 75 ? -7.447 0.779 18.934 1.00 82.00 75 SER A CA 1
ATOM 613 C C . SER A 1 75 ? -6.994 1.598 17.735 1.00 82.00 75 SER A C 1
ATOM 615 O O . SER A 1 75 ? -5.971 1.314 17.117 1.00 82.00 75 SER A O 1
ATOM 617 N N . THR A 1 76 ? -7.746 2.635 17.391 1.00 84.12 76 THR A N 1
ATOM 618 C CA . THR A 1 76 ? -7.344 3.624 16.392 1.00 84.12 76 THR A CA 1
ATOM 619 C C . THR A 1 76 ? -7.320 5.001 17.032 1.00 84.12 76 THR A C 1
ATOM 621 O O . THR A 1 76 ? -8.330 5.446 17.573 1.00 84.12 76 THR A O 1
ATOM 624 N N . LYS A 1 77 ? -6.181 5.683 16.952 1.00 83.94 77 LYS A N 1
ATOM 625 C CA . LYS A 1 77 ? -5.957 7.024 17.483 1.00 83.94 77 LYS A CA 1
ATOM 626 C C . LYS A 1 77 ? -5.937 8.053 16.356 1.00 83.94 77 LYS A C 1
ATOM 628 O O . LYS A 1 77 ? -5.232 7.888 15.363 1.00 83.94 77 LYS A O 1
ATOM 633 N N . ILE A 1 78 ? -6.705 9.121 16.511 1.00 84.00 78 ILE A N 1
ATOM 634 C CA . ILE A 1 78 ? -6.807 10.232 15.562 1.00 84.00 78 ILE A CA 1
ATOM 635 C C . ILE A 1 78 ? -6.268 11.474 16.257 1.00 84.00 78 ILE A C 1
ATOM 637 O O . ILE A 1 78 ? -6.847 11.912 17.246 1.00 84.00 78 ILE A O 1
ATOM 641 N N . GLU A 1 79 ? -5.176 12.032 15.749 1.00 80.44 79 GLU A N 1
ATOM 642 C CA . GLU A 1 79 ? -4.636 13.314 16.213 1.00 80.44 79 GLU A CA 1
ATOM 643 C C . GLU A 1 79 ? -5.425 14.453 15.557 1.00 80.44 79 GLU A C 1
ATOM 645 O O . GLU A 1 79 ? -5.567 14.481 14.333 1.00 80.44 79 GLU A O 1
ATOM 650 N N . THR A 1 80 ? -5.985 15.359 16.361 1.00 73.31 80 THR A N 1
ATOM 651 C CA . THR A 1 80 ? -6.833 16.464 15.871 1.00 73.31 80 THR A CA 1
ATOM 652 C C . THR A 1 80 ? -6.152 17.820 15.992 1.00 73.31 80 THR A C 1
ATOM 654 O O . THR A 1 80 ? -6.052 18.547 15.010 1.00 73.31 80 THR A O 1
ATOM 657 N N . PHE A 1 81 ? -5.657 18.138 17.186 1.00 74.31 81 PHE A N 1
ATOM 658 C CA . PHE A 1 81 ? -4.927 19.360 17.529 1.00 74.31 81 PHE A CA 1
ATOM 659 C C . PHE A 1 81 ? -3.622 18.983 18.246 1.00 74.31 81 PHE A C 1
ATOM 661 O O . PHE A 1 81 ? -3.501 17.837 18.699 1.00 74.31 81 PHE A O 1
ATOM 668 N N . PRO A 1 82 ? -2.654 19.907 18.400 1.00 69.25 82 PRO A N 1
ATOM 669 C CA . PRO A 1 82 ? -1.459 19.650 19.200 1.00 69.25 82 PRO A CA 1
ATOM 670 C C . PRO A 1 82 ? -1.847 19.093 20.578 1.00 69.25 82 PRO A C 1
ATOM 672 O O . PRO A 1 82 ? -2.675 19.676 21.276 1.00 69.25 82 PRO A O 1
ATOM 675 N N . ASN A 1 83 ? -1.293 17.934 20.943 1.00 68.69 83 ASN A N 1
ATOM 676 C CA . ASN A 1 83 ? -1.562 17.210 22.196 1.00 68.69 83 ASN A CA 1
ATOM 677 C C . ASN A 1 83 ? -3.010 16.728 22.420 1.00 68.69 83 ASN A C 1
ATOM 679 O O . ASN A 1 83 ? -3.373 16.391 23.548 1.00 68.69 83 ASN A O 1
ATOM 683 N N . ARG A 1 84 ? -3.842 16.634 21.373 1.00 75.88 84 ARG A N 1
ATOM 684 C CA . ARG A 1 84 ? -5.216 16.117 21.483 1.00 75.88 84 ARG A CA 1
ATOM 685 C C . ARG A 1 84 ? -5.473 14.983 20.514 1.00 75.88 84 ARG A C 1
ATOM 687 O O . ARG A 1 84 ? -5.102 15.037 19.341 1.00 75.88 84 ARG A O 1
ATOM 694 N N . PHE A 1 85 ? -6.150 13.958 21.016 1.00 82.81 85 PHE A N 1
ATOM 695 C CA . PHE A 1 85 ? -6.496 12.795 20.226 1.00 82.81 85 PHE A CA 1
ATOM 696 C C . PHE A 1 85 ? -7.861 12.236 20.594 1.00 82.81 85 PHE A C 1
ATOM 698 O O . PHE A 1 85 ? -8.316 12.366 21.727 1.00 82.81 85 PHE A O 1
ATOM 705 N N . VAL A 1 86 ? -8.470 11.556 19.630 1.00 85.38 86 VAL A N 1
ATOM 706 C CA . VAL A 1 86 ? -9.588 10.647 19.871 1.00 85.38 86 VAL A CA 1
ATOM 707 C C . VAL A 1 86 ? -9.111 9.229 19.691 1.00 85.38 86 VAL A C 1
ATOM 709 O O . VAL A 1 86 ? -8.427 8.914 18.717 1.00 85.38 86 VAL A O 1
ATOM 712 N N . LYS A 1 87 ? -9.487 8.375 20.635 1.00 88.12 87 LYS A N 1
ATOM 713 C CA . LYS A 1 87 ? -9.230 6.944 20.575 1.00 88.12 87 LYS A CA 1
ATOM 714 C C . LYS A 1 87 ? -10.538 6.234 20.269 1.00 88.12 87 LYS A C 1
ATOM 716 O O . LYS A 1 87 ? -11.539 6.470 20.932 1.00 88.12 87 LYS A O 1
ATOM 721 N N . ILE A 1 88 ? -10.541 5.375 19.265 1.00 89.38 88 ILE A N 1
ATOM 722 C CA . ILE A 1 88 ? -11.682 4.529 18.925 1.00 89.38 88 ILE A CA 1
ATOM 723 C C . ILE A 1 88 ? -11.231 3.098 19.153 1.00 89.38 88 ILE A C 1
ATOM 725 O O . ILE A 1 88 ? -10.339 2.617 18.455 1.00 89.38 88 ILE A O 1
ATOM 729 N N . ASN A 1 89 ? -11.832 2.436 20.133 1.00 90.62 89 ASN A N 1
ATOM 730 C CA . ASN A 1 89 ? -11.643 1.008 20.327 1.00 90.62 89 ASN A CA 1
ATOM 731 C C . ASN A 1 89 ? -12.686 0.271 19.493 1.00 90.62 89 ASN A C 1
ATOM 733 O O . ASN A 1 89 ? -13.874 0.581 19.571 1.00 90.62 89 ASN A O 1
ATOM 737 N N . TRP A 1 90 ? -12.217 -0.690 18.712 1.00 89.94 90 TRP A N 1
ATOM 738 C CA . TRP A 1 90 ? -12.999 -1.599 17.896 1.00 89.94 90 TRP A CA 1
ATOM 739 C C . TRP A 1 90 ? -12.894 -2.981 18.514 1.00 89.94 90 TRP A C 1
ATOM 741 O O . TRP A 1 90 ? -11.821 -3.579 18.506 1.00 89.94 90 TRP A O 1
ATOM 751 N N . GLU A 1 91 ? -13.994 -3.489 19.035 1.00 88.81 91 GLU A N 1
ATOM 752 C CA . GLU A 1 91 ? -14.130 -4.882 19.437 1.00 88.81 91 GLU A CA 1
ATOM 753 C C . GLU A 1 91 ? -14.604 -5.656 18.207 1.00 88.81 91 GLU A C 1
ATOM 755 O O . GLU A 1 91 ? -15.644 -5.327 17.632 1.00 88.81 91 GLU A O 1
ATOM 760 N N . LEU A 1 92 ? -13.796 -6.607 17.734 1.00 86.56 92 LEU A N 1
ATOM 761 C CA . LEU A 1 92 ? -14.072 -7.387 16.528 1.00 86.56 92 LEU A CA 1
ATOM 762 C C . LEU A 1 92 ? -14.534 -8.798 16.893 1.00 86.56 92 LEU A C 1
ATOM 764 O O . LEU A 1 92 ? -13.777 -9.561 17.505 1.00 86.56 92 LEU A O 1
ATOM 768 N N . GLU A 1 93 ? -15.736 -9.156 16.455 1.00 84.56 93 GLU A N 1
ATOM 769 C CA . GLU A 1 93 ? -16.296 -10.498 16.603 1.00 84.56 93 GLU A CA 1
ATOM 770 C C . GLU A 1 93 ? -16.019 -11.378 15.377 1.00 84.56 93 GLU A C 1
ATOM 772 O O . GLU A 1 93 ? -15.890 -10.890 14.256 1.00 84.56 93 GLU A O 1
ATOM 777 N N . LYS A 1 94 ? -15.952 -12.703 15.555 1.00 79.31 94 LYS A N 1
ATOM 778 C CA . LYS A 1 94 ? -15.661 -13.641 14.449 1.00 79.31 94 LYS A CA 1
ATOM 779 C C . LYS A 1 94 ? -16.747 -13.657 13.359 1.00 79.31 94 LYS A C 1
ATOM 781 O O . LYS A 1 94 ? -16.435 -13.913 12.202 1.00 79.31 94 LYS A O 1
ATOM 786 N N . ASN A 1 95 ? -17.997 -13.351 13.706 1.00 82.62 95 ASN A N 1
ATOM 787 C CA . ASN A 1 95 ? -19.136 -13.244 12.777 1.00 82.62 95 ASN A CA 1
ATOM 788 C C . ASN A 1 95 ? -19.048 -12.019 11.831 1.00 82.62 95 ASN A C 1
ATOM 790 O O . ASN A 1 95 ? -19.895 -11.854 10.952 1.00 82.62 95 ASN A O 1
ATOM 794 N N . GLY A 1 96 ? -18.033 -11.159 11.988 1.00 85.06 96 GLY A N 1
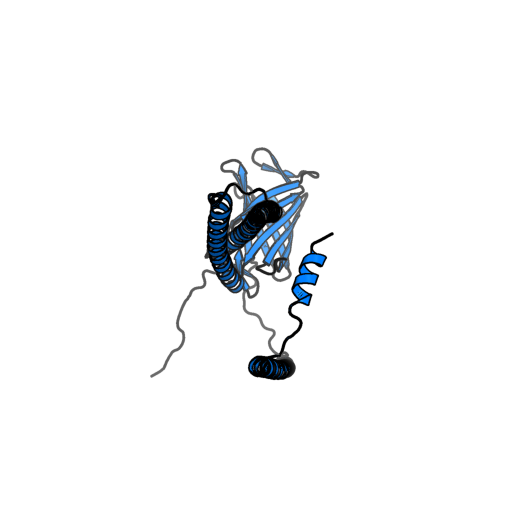ATOM 795 C CA . GLY A 1 96 ? -17.878 -9.931 11.212 1.00 85.06 96 GLY A CA 1
ATOM 796 C C . GLY A 1 96 ? -18.584 -8.717 11.819 1.00 85.06 96 GLY A C 1
ATOM 797 O O . GLY A 1 96 ? -18.551 -7.645 11.214 1.00 85.06 96 GLY A O 1
ATOM 798 N N . GLU A 1 97 ? -19.203 -8.838 12.992 1.00 89.56 97 GLU A N 1
ATOM 799 C CA . GLU A 1 97 ? -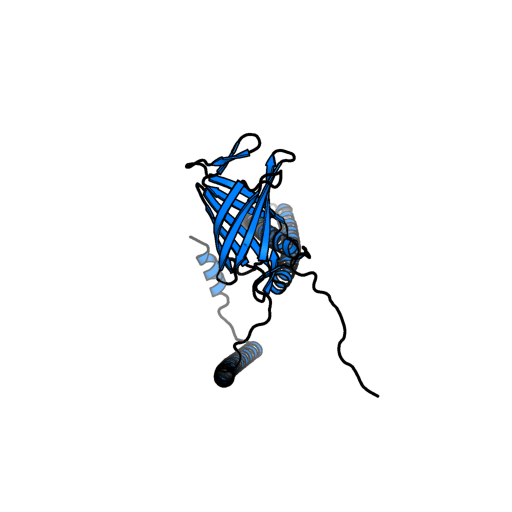19.746 -7.710 13.747 1.00 89.56 97 GLU A CA 1
ATOM 800 C C . GLU A 1 97 ? -18.640 -6.978 14.509 1.00 89.56 97 GLU A C 1
ATOM 802 O O . GLU A 1 97 ? -17.590 -7.534 14.847 1.00 89.56 97 GLU A O 1
ATOM 807 N N . THR A 1 98 ? -18.830 -5.677 14.716 1.00 90.62 98 THR A N 1
ATOM 808 C CA . THR A 1 98 ? -17.918 -4.887 15.540 1.00 90.62 98 THR A CA 1
ATOM 809 C C . THR A 1 98 ? -18.660 -3.904 16.421 1.00 90.62 98 THR A C 1
ATOM 811 O O . THR A 1 98 ? -19.572 -3.209 15.968 1.00 90.62 98 THR A O 1
ATOM 814 N N . HIS A 1 99 ? -18.218 -3.809 17.669 1.00 91.06 99 HIS A N 1
ATOM 815 C CA . HIS A 1 99 ? -18.661 -2.797 18.612 1.00 91.06 99 HIS A CA 1
ATOM 816 C C . HIS A 1 99 ? -17.587 -1.730 18.736 1.00 91.06 99 HIS A C 1
ATOM 818 O O . HIS A 1 99 ? -16.392 -2.028 18.773 1.00 91.06 99 HIS A O 1
ATOM 824 N N . ILE A 1 100 ? -18.012 -0.472 18.779 1.00 91.50 100 ILE A N 1
ATOM 825 C CA . ILE A 1 100 ? -17.089 0.648 18.906 1.00 91.50 100 ILE A CA 1
ATOM 826 C C . ILE A 1 100 ? -17.347 1.445 20.167 1.00 91.50 100 ILE A C 1
ATOM 828 O O . ILE A 1 100 ? -18.492 1.714 20.541 1.00 91.50 100 ILE A O 1
ATOM 832 N N . GLN A 1 101 ? -16.253 1.884 20.774 1.00 90.75 101 GLN A N 1
ATOM 833 C CA . GLN A 1 101 ? -16.252 2.845 21.863 1.00 90.75 101 GLN A CA 1
ATOM 834 C C . GLN A 1 101 ? -15.308 3.986 21.498 1.00 90.75 101 GLN A C 1
ATOM 836 O O . GLN A 1 101 ? -14.123 3.777 21.234 1.00 90.75 101 GLN A O 1
ATOM 841 N N . ILE A 1 102 ? -15.853 5.197 21.445 1.00 88.00 102 ILE A N 1
ATOM 842 C CA . ILE A 1 102 ? -15.107 6.412 21.135 1.00 88.00 102 ILE A CA 1
ATOM 843 C C . ILE A 1 102 ? -14.765 7.090 22.453 1.00 88.00 102 ILE A C 1
ATOM 845 O O . ILE A 1 102 ? -15.661 7.399 23.238 1.00 88.00 102 ILE A O 1
ATOM 849 N N . PHE A 1 103 ? -13.486 7.360 22.665 1.00 87.56 103 PHE A N 1
ATOM 850 C CA . PHE A 1 103 ? -12.953 8.042 23.831 1.00 87.56 103 PHE A CA 1
ATOM 851 C C . PHE A 1 103 ? -12.337 9.375 23.428 1.00 87.56 103 PHE A C 1
ATOM 853 O O . PHE A 1 103 ? -11.614 9.477 22.432 1.00 87.56 103 PHE A O 1
ATOM 860 N N . ASP A 1 104 ? -12.603 10.390 24.240 1.00 83.69 104 ASP A N 1
ATOM 861 C CA . ASP A 1 104 ? -11.869 11.649 24.189 1.00 83.69 104 ASP A CA 1
ATOM 862 C C . ASP A 1 104 ? -10.444 11.462 24.752 1.00 83.69 104 ASP A C 1
ATOM 864 O O . ASP A 1 104 ? -10.135 10.474 25.422 1.00 83.69 104 ASP A O 1
ATOM 868 N N . SER A 1 105 ? -9.587 12.451 24.530 1.00 81.88 105 SER A N 1
ATOM 869 C CA . SER A 1 105 ? -8.227 12.595 25.058 1.00 81.88 105 SER A CA 1
ATOM 870 C C . SER A 1 105 ? -8.101 12.322 26.563 1.00 81.88 105 SER A C 1
ATOM 872 O O . SER A 1 105 ? -7.073 11.825 27.015 1.00 81.88 105 SER A O 1
ATOM 874 N N . LYS A 1 106 ? -9.160 12.588 27.341 1.00 82.38 106 LYS A N 1
ATOM 875 C CA . LYS A 1 106 ? -9.240 12.338 28.793 1.00 82.38 106 LYS A CA 1
ATOM 876 C C . LYS A 1 106 ? -9.700 10.919 29.169 1.00 82.38 106 LYS A C 1
ATOM 878 O O . LYS A 1 106 ? -9.991 10.670 30.333 1.00 82.38 106 LYS A O 1
ATOM 883 N N . GLY A 1 107 ? -9.866 10.013 28.204 1.00 80.94 107 GLY A N 1
ATOM 884 C CA . GLY A 1 107 ? -10.355 8.646 28.435 1.00 80.94 107 GLY A CA 1
ATOM 885 C C . GLY A 1 107 ? -11.858 8.542 28.722 1.00 80.94 107 GLY A C 1
ATOM 886 O O . GLY A 1 107 ? -12.352 7.460 29.025 1.00 80.94 107 GLY A O 1
ATOM 887 N N . LYS A 1 108 ? -12.614 9.643 28.615 1.00 84.06 108 LYS A N 1
ATOM 888 C CA . LYS A 1 108 ? -14.073 9.627 28.790 1.00 84.06 108 LYS A CA 1
ATOM 889 C C . LYS A 1 108 ? -14.750 9.071 27.543 1.00 84.06 108 LYS A C 1
ATOM 891 O O . LYS A 1 108 ? -14.440 9.497 26.431 1.00 84.06 108 LYS A O 1
ATOM 896 N N . THR A 1 109 ? -15.701 8.158 27.743 1.00 84.62 109 THR A N 1
ATOM 897 C CA . THR A 1 109 ? -16.497 7.594 26.646 1.00 84.62 109 THR A CA 1
ATOM 898 C C . THR A 1 109 ? -17.408 8.679 26.084 1.00 84.62 109 THR A C 1
ATOM 900 O O . THR A 1 109 ? -18.308 9.165 26.763 1.00 84.62 109 THR A O 1
ATOM 903 N N . PHE A 1 110 ? -17.161 9.057 24.838 1.00 80.25 110 PHE A N 1
ATOM 904 C CA . PHE A 1 110 ? -17.944 10.029 24.088 1.00 80.25 110 PHE A CA 1
ATOM 905 C C . PHE A 1 110 ? -19.151 9.374 23.410 1.00 80.25 110 PHE A C 1
ATOM 907 O O . PHE A 1 110 ? -20.250 9.929 23.391 1.00 80.25 110 PHE A O 1
ATOM 914 N N . SER A 1 111 ? -18.965 8.187 22.827 1.00 84.94 111 SER A N 1
ATOM 915 C CA . SER A 1 111 ? -20.061 7.473 22.180 1.00 84.94 111 SER A CA 1
ATOM 916 C C . SER A 1 111 ? -19.790 5.989 21.988 1.00 84.94 111 SER A C 1
ATOM 918 O O . SER A 1 111 ? -18.649 5.535 22.069 1.00 84.94 111 SER A O 1
ATOM 920 N N . ARG A 1 112 ? -20.864 5.251 21.704 1.00 90.81 112 ARG A N 1
ATOM 921 C CA . ARG A 1 112 ? -20.847 3.830 21.362 1.00 90.81 112 ARG A CA 1
ATOM 922 C C . ARG A 1 112 ? -21.589 3.595 20.055 1.00 90.81 112 ARG A C 1
ATOM 924 O O . ARG A 1 112 ? -22.407 4.427 19.645 1.00 90.81 112 ARG A O 1
ATOM 931 N N . GLY A 1 113 ? -21.270 2.501 19.387 1.00 90.81 113 GLY A N 1
ATOM 932 C CA . GLY A 1 113 ? -21.832 2.162 18.088 1.00 90.81 113 GLY A CA 1
ATOM 933 C C . GLY A 1 113 ? -21.624 0.696 17.753 1.00 90.81 113 GLY A C 1
ATOM 934 O O . GLY A 1 113 ? -20.866 -0.006 18.420 1.00 90.81 113 GLY A O 1
ATOM 935 N N . ILE A 1 114 ? -22.320 0.253 16.715 1.00 94.25 114 ILE A N 1
ATOM 936 C CA . ILE A 1 114 ? -22.295 -1.124 16.226 1.00 94.25 114 ILE A CA 1
ATOM 937 C C . ILE A 1 114 ? -22.068 -1.081 14.721 1.00 94.25 114 ILE A C 1
ATOM 939 O O . ILE A 1 114 ? -22.449 -0.130 14.026 1.00 94.25 114 ILE A O 1
ATOM 943 N N . GLY A 1 115 ? -21.408 -2.102 14.207 1.00 93.56 115 GLY A N 1
ATOM 944 C CA . GLY A 1 115 ? -20.898 -2.101 12.863 1.00 93.56 115 GLY A CA 1
ATOM 945 C C . GLY A 1 115 ? -20.563 -3.474 12.326 1.00 93.56 115 GLY A C 1
ATOM 946 O O . GLY A 1 115 ? -20.872 -4.501 12.920 1.00 93.56 115 GLY A O 1
ATOM 947 N N . LYS A 1 116 ? -19.905 -3.463 11.170 1.00 94.00 116 LYS A N 1
ATOM 948 C CA . LYS A 1 116 ? -19.338 -4.645 10.540 1.00 94.00 116 LYS A CA 1
ATOM 949 C C . LYS A 1 116 ? -17.882 -4.409 10.187 1.00 94.00 116 LYS A C 1
ATOM 951 O O . LYS A 1 116 ? -17.516 -3.334 9.704 1.00 94.00 116 LYS A O 1
ATOM 956 N N . TRP A 1 117 ? -17.071 -5.439 10.342 1.00 91.81 117 TRP A N 1
ATOM 957 C CA . TRP A 1 117 ? -15.730 -5.485 9.796 1.00 91.81 117 TRP A CA 1
ATOM 958 C C . TRP A 1 117 ? -15.613 -6.585 8.748 1.00 91.81 117 TRP A C 1
ATOM 960 O O . TRP A 1 117 ? -16.371 -7.550 8.723 1.00 91.81 117 TRP A O 1
ATOM 970 N N . LYS A 1 118 ? -14.669 -6.412 7.825 1.00 89.94 118 LYS A N 1
ATOM 971 C CA . LYS A 1 118 ? -14.297 -7.463 6.879 1.00 89.94 118 LYS A CA 1
ATOM 972 C C . LYS A 1 118 ? -12.876 -7.293 6.381 1.00 89.94 118 LYS A C 1
ATOM 974 O O . LYS A 1 118 ? -12.404 -6.173 6.162 1.00 89.94 118 LYS A O 1
ATOM 979 N N . LYS A 1 119 ? -12.230 -8.419 6.099 1.00 88.19 119 LYS A N 1
ATOM 980 C CA . LYS A 1 119 ? -10.958 -8.493 5.379 1.00 88.19 119 LYS A CA 1
ATOM 981 C C . LYS A 1 119 ? -11.247 -8.766 3.902 1.00 88.19 119 LYS A C 1
ATOM 983 O O . LYS A 1 119 ? -11.827 -9.788 3.555 1.00 88.19 119 LYS A O 1
ATOM 988 N N . LYS A 1 120 ? -10.865 -7.851 3.008 1.00 89.00 120 LYS A N 1
ATOM 989 C CA . LYS A 1 120 ? -11.042 -8.010 1.551 1.00 89.00 120 LYS A CA 1
ATOM 990 C C . LYS A 1 120 ? -9.690 -8.020 0.852 1.00 89.00 120 LYS A C 1
ATOM 992 O O . LYS A 1 120 ? -8.923 -7.075 1.027 1.00 89.00 120 LYS A O 1
ATOM 997 N N . ARG A 1 121 ? -9.408 -9.026 0.016 1.00 86.81 121 ARG A N 1
ATOM 998 C CA . ARG A 1 121 ? -8.185 -9.051 -0.811 1.00 86.81 121 ARG A CA 1
ATOM 999 C C . ARG A 1 121 ? -8.040 -7.757 -1.620 1.00 86.81 121 ARG A C 1
ATOM 1001 O O . ARG A 1 121 ? -9.021 -7.176 -2.097 1.00 86.81 121 ARG A O 1
ATOM 1008 N N . SER A 1 122 ? -6.811 -7.267 -1.720 1.00 82.00 122 SER A N 1
ATOM 1009 C CA . SER A 1 122 ? -6.494 -6.059 -2.474 1.00 82.00 122 SER A CA 1
ATOM 1010 C C . SER A 1 122 ? -6.794 -6.256 -3.961 1.00 82.00 122 SER A C 1
ATOM 1012 O O . SER A 1 122 ? -6.473 -7.297 -4.526 1.00 82.00 122 SER A O 1
ATOM 1014 N N . ARG A 1 123 ? -7.337 -5.227 -4.629 1.00 78.25 123 ARG A N 1
ATOM 1015 C CA . ARG A 1 123 ? -7.535 -5.236 -6.096 1.00 78.25 123 ARG A CA 1
ATOM 1016 C C . ARG A 1 123 ? -6.227 -5.423 -6.869 1.00 78.25 123 ARG A C 1
ATOM 1018 O O . ARG A 1 123 ? -6.251 -5.829 -8.018 1.00 78.25 123 ARG A O 1
ATOM 1025 N N . PHE A 1 124 ? -5.098 -5.114 -6.239 1.00 69.50 124 PHE A N 1
ATOM 1026 C CA . PHE A 1 124 ? -3.774 -5.248 -6.836 1.00 69.50 124 PHE A CA 1
ATOM 1027 C C . PHE A 1 124 ? -3.146 -6.632 -6.618 1.00 69.50 124 PHE A C 1
ATOM 1029 O O . PHE A 1 124 ? -1.954 -6.775 -6.872 1.00 69.50 124 PHE A O 1
ATOM 1036 N N . GLY A 1 125 ? -3.912 -7.607 -6.110 1.00 71.50 125 GLY A N 1
ATOM 1037 C CA . GLY A 1 125 ? -3.486 -8.999 -5.930 1.00 71.50 125 GLY A CA 1
ATOM 1038 C C . GLY A 1 125 ? -2.558 -9.255 -4.741 1.00 71.50 125 GLY A C 1
ATOM 1039 O O . GLY A 1 125 ? -2.091 -10.372 -4.587 1.00 71.50 125 GLY A O 1
ATOM 1040 N N . ILE A 1 126 ? -2.264 -8.239 -3.921 1.00 81.44 126 ILE A N 1
ATOM 1041 C CA . ILE A 1 126 ? -1.244 -8.320 -2.864 1.00 81.44 126 ILE A CA 1
ATOM 1042 C C . ILE A 1 126 ? -1.772 -7.689 -1.595 1.00 81.44 126 ILE A C 1
ATOM 1044 O O . ILE A 1 126 ? -2.183 -6.518 -1.601 1.00 81.44 126 ILE A O 1
ATOM 1048 N N . GLY A 1 127 ? -1.742 -8.469 -0.521 1.00 85.69 127 GLY A N 1
ATOM 1049 C CA . GLY A 1 127 ? -2.319 -8.090 0.754 1.00 85.69 127 GLY A CA 1
ATOM 1050 C C . GLY A 1 127 ? -3.841 -7.999 0.728 1.00 85.69 127 GLY A C 1
ATOM 1051 O O . GLY A 1 127 ? -4.538 -8.326 -0.241 1.00 85.69 127 GLY A O 1
ATOM 1052 N N . SER A 1 128 ? -4.375 -7.483 1.822 1.00 88.12 128 SER A N 1
ATOM 1053 C CA . SER A 1 128 ? -5.797 -7.251 2.022 1.00 88.12 128 SER A CA 1
ATOM 1054 C C . SER A 1 128 ? -6.048 -5.860 2.582 1.00 88.12 128 SER A C 1
ATOM 1056 O O . SER A 1 128 ? -5.161 -5.198 3.107 1.00 88.12 128 SER A O 1
ATOM 1058 N N . ASN A 1 129 ? -7.280 -5.393 2.442 1.00 89.56 129 ASN A N 1
ATOM 1059 C CA . ASN A 1 129 ? -7.774 -4.237 3.160 1.00 89.56 129 ASN A CA 1
ATOM 1060 C C . ASN A 1 129 ? -8.662 -4.735 4.293 1.00 89.56 129 ASN A C 1
ATOM 1062 O O . ASN A 1 129 ? -9.614 -5.480 4.044 1.00 89.56 129 ASN A O 1
ATOM 1066 N N . ILE A 1 130 ? -8.361 -4.297 5.505 1.00 89.25 130 ILE A N 1
ATOM 1067 C CA . ILE A 1 130 ? -9.253 -4.434 6.648 1.00 89.25 130 ILE A CA 1
ATOM 1068 C C . ILE A 1 130 ? -10.151 -3.206 6.623 1.00 89.25 130 ILE A C 1
ATOM 1070 O O . ILE A 1 130 ? -9.668 -2.072 6.627 1.00 89.25 130 ILE A O 1
ATOM 1074 N N . ILE A 1 131 ? -11.450 -3.448 6.503 1.00 92.44 131 ILE A N 1
ATOM 1075 C CA . ILE A 1 131 ? -12.474 -2.414 6.417 1.00 92.44 131 ILE A CA 1
ATOM 1076 C C . ILE A 1 131 ? -13.316 -2.532 7.678 1.00 92.44 131 ILE A C 1
ATOM 1078 O O . ILE A 1 131 ? -13.931 -3.576 7.893 1.00 92.44 131 ILE A O 1
ATOM 1082 N N . LEU A 1 132 ? -13.336 -1.474 8.480 1.00 92.19 132 LEU A N 1
ATOM 1083 C CA . LEU A 1 132 ? -14.114 -1.366 9.708 1.00 92.19 132 LEU A CA 1
ATOM 1084 C C . LEU A 1 132 ? -15.194 -0.310 9.484 1.00 92.19 132 LEU A C 1
ATOM 1086 O O . LEU A 1 132 ? -14.878 0.834 9.169 1.00 92.19 132 LEU A O 1
ATOM 1090 N N . LYS A 1 133 ? -16.465 -0.682 9.611 1.00 94.69 133 LYS A N 1
ATOM 1091 C CA . LYS A 1 133 ? -17.592 0.238 9.445 1.00 94.69 133 LYS A CA 1
ATOM 1092 C C . LYS A 1 133 ? -18.452 0.190 10.676 1.00 94.69 133 LYS A C 1
ATOM 1094 O O . LYS A 1 133 ? -18.891 -0.893 11.029 1.00 94.69 133 LYS A O 1
ATOM 1099 N N . ALA A 1 134 ? -18.759 1.327 11.273 1.00 94.00 134 ALA A N 1
ATOM 1100 C CA . ALA A 1 134 ? -19.655 1.378 12.415 1.00 94.00 134 ALA A CA 1
ATOM 1101 C C . ALA A 1 134 ? -20.545 2.612 12.374 1.00 94.00 134 ALA A C 1
ATOM 1103 O O . ALA A 1 134 ? -20.150 3.676 11.902 1.00 94.00 134 ALA A O 1
ATOM 1104 N N . LYS A 1 135 ? -21.758 2.453 12.894 1.00 92.62 135 LYS A N 1
ATOM 1105 C CA . LYS A 1 135 ? -22.724 3.530 13.077 1.00 92.62 135 LYS A CA 1
ATOM 1106 C C . LYS A 1 135 ? -23.076 3.640 14.553 1.00 92.62 135 LYS A C 1
ATOM 1108 O O . LYS A 1 135 ? -23.174 2.638 15.259 1.00 92.62 135 LYS A O 1
ATOM 1113 N N . GLY A 1 136 ? -23.295 4.859 15.007 1.00 88.31 136 GLY A N 1
ATOM 1114 C CA . GLY A 1 136 ? -23.837 5.123 16.330 1.00 88.31 136 GLY A CA 1
ATOM 1115 C C . GLY A 1 136 ? -24.765 6.321 16.286 1.00 88.31 136 GLY A C 1
ATOM 1116 O O . GLY A 1 136 ? -25.137 6.808 15.216 1.00 88.31 136 GLY A O 1
ATOM 1117 N N . ILE A 1 137 ? -25.166 6.792 17.461 1.00 84.69 137 ILE A N 1
ATOM 1118 C CA . ILE A 1 137 ? -26.143 7.875 17.558 1.00 84.69 137 ILE A CA 1
ATOM 1119 C C . ILE A 1 137 ? -25.535 9.155 16.970 1.00 84.69 137 ILE A C 1
ATOM 1121 O O . ILE A 1 137 ? -24.640 9.757 17.562 1.00 84.69 137 ILE A O 1
ATOM 1125 N N . GLY A 1 138 ? -26.034 9.564 15.802 1.00 81.62 138 GLY A N 1
ATOM 1126 C CA . GLY A 1 138 ? -25.615 10.777 15.102 1.00 81.62 138 GLY A CA 1
ATOM 1127 C C . GLY A 1 138 ? -24.315 10.661 14.306 1.00 81.62 138 GLY A C 1
ATOM 1128 O O . GLY A 1 138 ? -23.787 11.699 13.921 1.00 81.62 138 GLY A O 1
ATOM 1129 N N . TYR A 1 139 ? -23.788 9.455 14.052 1.00 88.19 139 TYR A N 1
ATOM 1130 C CA . TYR A 1 139 ? -22.551 9.304 13.282 1.00 88.19 139 TYR A CA 1
ATOM 1131 C C . TYR A 1 139 ? -22.378 7.975 12.541 1.00 88.19 139 TYR A C 1
ATOM 1133 O O . TYR A 1 139 ? -22.993 6.958 12.863 1.00 88.19 139 TYR A O 1
ATOM 1141 N N . ASN A 1 140 ? -21.478 7.991 11.558 1.00 91.38 140 ASN A N 1
ATOM 1142 C CA . ASN A 1 140 ? -21.021 6.842 10.788 1.00 91.38 140 ASN A CA 1
ATOM 1143 C C . ASN A 1 140 ? -19.505 6.945 10.558 1.00 91.38 140 ASN A C 1
ATOM 1145 O O . ASN A 1 140 ? -19.010 8.002 10.173 1.00 91.38 140 ASN A O 1
ATOM 1149 N N . ILE A 1 141 ? -18.780 5.858 10.796 1.00 91.19 141 ILE A N 1
ATOM 1150 C CA . ILE A 1 141 ? -17.325 5.769 10.695 1.00 91.19 141 ILE A CA 1
ATOM 1151 C C . ILE A 1 141 ? -16.973 4.636 9.732 1.00 91.19 141 ILE A C 1
ATOM 1153 O O . ILE A 1 141 ? -17.382 3.496 9.939 1.00 91.19 141 ILE A O 1
ATOM 1157 N N . ASP A 1 142 ? -16.179 4.942 8.708 1.00 93.25 142 ASP A N 1
ATOM 1158 C CA . ASP A 1 142 ? -15.576 3.970 7.792 1.00 93.25 142 ASP A CA 1
ATOM 1159 C C . ASP A 1 142 ? -14.054 4.094 7.879 1.00 93.25 142 ASP A C 1
ATOM 1161 O O . ASP A 1 142 ? -13.484 5.136 7.551 1.00 93.25 142 ASP A O 1
ATOM 1165 N N . CYS A 1 143 ? -13.392 3.046 8.353 1.00 91.94 143 CYS A N 1
ATOM 1166 C CA . CYS A 1 143 ? -11.950 2.989 8.497 1.00 91.94 143 CYS A CA 1
ATOM 1167 C C . CYS A 1 143 ? -11.358 1.900 7.607 1.00 91.94 143 CYS A C 1
ATOM 1169 O O . CYS A 1 143 ? -11.872 0.781 7.521 1.00 91.94 143 CYS A O 1
ATOM 1171 N N . LYS A 1 144 ? -10.242 2.224 6.953 1.00 92.00 144 LYS A N 1
ATOM 1172 C CA . LYS A 1 144 ? -9.552 1.319 6.042 1.00 92.00 144 LYS A CA 1
ATOM 1173 C C . LYS A 1 144 ? -8.065 1.244 6.361 1.00 92.00 144 LYS A C 1
ATOM 1175 O O . LYS A 1 144 ? -7.349 2.244 6.260 1.00 92.00 144 LYS A O 1
ATOM 1180 N N . PHE A 1 145 ? -7.604 0.024 6.617 1.00 89.44 145 PHE A N 1
ATOM 1181 C CA . PHE A 1 145 ? -6.196 -0.313 6.796 1.00 89.44 145 PHE A CA 1
ATOM 1182 C C . PHE A 1 145 ? -5.728 -1.285 5.721 1.00 89.44 145 PHE A C 1
ATOM 1184 O O . PHE A 1 145 ? -6.471 -2.175 5.307 1.00 89.44 145 PHE A O 1
ATOM 1191 N N . VAL A 1 146 ? -4.482 -1.130 5.282 1.00 89.12 146 VAL A N 1
ATOM 1192 C CA . VAL A 1 146 ? -3.813 -2.116 4.431 1.00 89.12 146 VAL A CA 1
ATOM 1193 C C . VAL A 1 146 ? -3.132 -3.135 5.334 1.00 89.12 146 VAL A C 1
ATOM 1195 O O . VAL A 1 146 ? -2.447 -2.756 6.280 1.00 89.12 146 VAL A O 1
ATOM 1198 N N . SER A 1 147 ? -3.302 -4.417 5.038 1.00 87.38 147 SER A N 1
ATOM 1199 C CA . SER A 1 147 ? -2.631 -5.510 5.728 1.00 87.38 147 SER A CA 1
ATOM 1200 C C . SER A 1 147 ? -1.920 -6.430 4.740 1.00 87.38 147 SER A C 1
ATOM 1202 O O . SER A 1 147 ? -2.354 -6.592 3.598 1.00 87.38 147 SER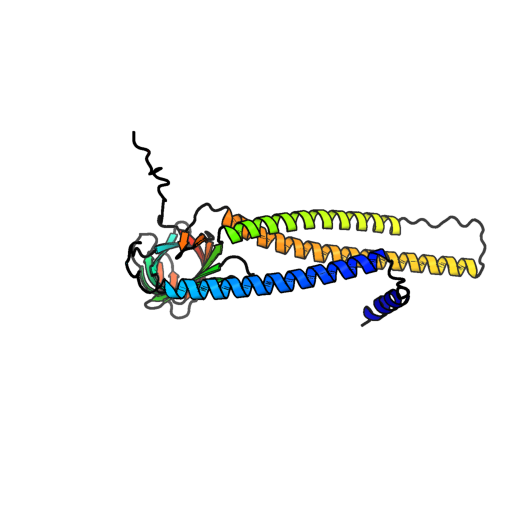 A O 1
ATOM 1204 N N . LEU A 1 148 ? -0.826 -7.044 5.178 1.00 88.44 148 LEU A N 1
ATOM 1205 C CA . LEU A 1 148 ? -0.009 -7.965 4.391 1.00 88.44 148 LEU A CA 1
ATOM 1206 C C . LEU A 1 148 ? 0.223 -9.248 5.179 1.00 88.44 148 LEU A C 1
ATOM 1208 O O . LEU A 1 148 ? 0.558 -9.196 6.360 1.00 88.44 148 LEU A O 1
ATOM 1212 N N . THR A 1 149 ? 0.068 -10.397 4.526 1.00 85.12 149 THR A N 1
ATOM 1213 C CA . THR A 1 149 ? 0.534 -11.669 5.089 1.00 85.12 149 THR A CA 1
ATOM 1214 C C . THR A 1 149 ? 2.056 -11.781 4.960 1.00 85.12 149 THR A C 1
ATOM 1216 O O . THR A 1 149 ? 2.693 -11.044 4.199 1.00 85.12 149 THR A O 1
ATOM 1219 N N . ARG A 1 150 ? 2.665 -12.742 5.665 1.00 80.88 150 ARG A N 1
ATOM 1220 C CA . ARG A 1 150 ? 4.098 -13.048 5.509 1.00 80.88 150 ARG A CA 1
ATOM 1221 C C . ARG A 1 150 ? 4.458 -13.410 4.061 1.00 80.88 150 ARG A C 1
ATOM 1223 O O . ARG A 1 150 ? 5.501 -12.981 3.570 1.00 80.88 150 ARG A O 1
ATOM 1230 N N . TYR A 1 151 ? 3.591 -14.157 3.377 1.00 84.81 151 TYR A N 1
ATOM 1231 C CA . TYR A 1 151 ? 3.778 -14.520 1.972 1.00 84.81 151 TYR A CA 1
ATOM 1232 C C . TYR A 1 151 ? 3.742 -13.285 1.059 1.00 84.81 151 TYR A C 1
ATOM 1234 O O . TYR A 1 151 ? 4.666 -13.072 0.272 1.00 84.81 151 TYR A O 1
ATOM 1242 N N . ASP A 1 152 ? 2.740 -12.413 1.233 1.00 87.94 152 ASP A N 1
ATOM 1243 C CA . ASP A 1 152 ? 2.635 -11.155 0.478 1.00 87.94 152 ASP A CA 1
ATOM 1244 C C . ASP A 1 152 ? 3.874 -10.270 0.662 1.00 87.94 152 ASP A C 1
ATOM 1246 O O . ASP A 1 152 ? 4.333 -9.624 -0.282 1.00 87.94 152 ASP A O 1
ATOM 1250 N N . TYR A 1 153 ? 4.426 -10.234 1.879 1.00 87.06 153 TYR A N 1
ATOM 1251 C CA . TYR A 1 153 ? 5.634 -9.472 2.176 1.00 87.06 153 TYR A CA 1
ATOM 1252 C C . TYR A 1 153 ? 6.855 -9.997 1.411 1.00 87.06 153 TYR A C 1
ATOM 1254 O O . TYR A 1 153 ? 7.568 -9.204 0.791 1.00 87.06 153 TYR A O 1
ATOM 1262 N N . LEU A 1 154 ? 7.087 -11.315 1.410 1.00 87.25 154 LEU A N 1
ATOM 1263 C CA . LEU A 1 154 ? 8.192 -11.921 0.657 1.00 87.25 154 LEU A CA 1
ATOM 1264 C C . LEU A 1 154 ? 8.058 -11.638 -0.843 1.00 87.25 154 LEU A C 1
ATOM 1266 O O . LEU A 1 154 ? 9.018 -11.202 -1.485 1.00 87.25 154 LEU A O 1
ATOM 1270 N N . PHE A 1 155 ? 6.849 -11.789 -1.383 1.00 88.25 155 PHE A N 1
ATOM 1271 C CA . PHE A 1 155 ? 6.557 -11.461 -2.774 1.00 88.25 155 PHE A CA 1
ATOM 1272 C C . PHE A 1 155 ? 6.812 -9.977 -3.092 1.00 88.25 155 PHE A C 1
ATOM 1274 O O . PHE A 1 155 ? 7.439 -9.645 -4.106 1.00 88.25 155 PHE A O 1
ATOM 1281 N N . ALA A 1 156 ? 6.388 -9.070 -2.207 1.00 89.75 156 ALA A N 1
ATOM 1282 C CA . ALA A 1 156 ? 6.626 -7.637 -2.350 1.00 89.75 156 ALA A CA 1
ATOM 1283 C C . ALA A 1 156 ? 8.117 -7.279 -2.286 1.00 89.75 156 ALA A C 1
ATOM 1285 O O . ALA A 1 156 ? 8.572 -6.435 -3.061 1.00 89.75 156 ALA A O 1
ATOM 1286 N N . LYS A 1 157 ? 8.889 -7.936 -1.413 1.00 91.62 157 LYS A N 1
ATOM 1287 C CA . LYS A 1 157 ? 10.343 -7.755 -1.297 1.00 91.62 157 LYS A CA 1
ATOM 1288 C C . LYS A 1 157 ? 11.064 -8.192 -2.573 1.00 91.62 157 LYS A C 1
ATOM 1290 O O . LYS A 1 157 ? 11.874 -7.432 -3.102 1.00 91.62 157 LYS A O 1
ATOM 1295 N N . ASN A 1 158 ? 10.716 -9.358 -3.115 1.00 91.81 158 ASN A N 1
ATOM 1296 C CA . ASN A 1 158 ? 11.282 -9.849 -4.373 1.00 91.81 158 ASN A CA 1
ATOM 1297 C C . ASN A 1 158 ? 10.937 -8.919 -5.545 1.00 91.81 158 ASN A C 1
ATOM 1299 O O . ASN A 1 158 ? 11.813 -8.535 -6.322 1.00 91.81 158 ASN A O 1
ATOM 1303 N N . SER A 1 159 ? 9.680 -8.478 -5.626 1.00 91.81 159 SER A N 1
ATOM 1304 C CA . SER A 1 159 ? 9.221 -7.540 -6.656 1.00 91.81 159 SER A CA 1
ATOM 1305 C C . SER A 1 159 ? 9.911 -6.177 -6.559 1.00 91.81 159 SER A C 1
ATOM 1307 O O . SER A 1 159 ? 10.281 -5.599 -7.582 1.00 91.81 159 SER A O 1
ATOM 1309 N N . TYR A 1 160 ? 10.132 -5.673 -5.341 1.00 93.56 160 TYR A N 1
ATOM 1310 C CA . TYR A 1 160 ? 10.884 -4.443 -5.094 1.00 93.56 160 TYR A CA 1
ATOM 1311 C C . TYR A 1 160 ? 12.323 -4.550 -5.611 1.00 93.56 160 TYR A C 1
ATOM 1313 O O . TYR A 1 160 ? 12.758 -3.695 -6.384 1.00 93.56 160 TYR A O 1
ATOM 1321 N N . ASN A 1 161 ? 13.028 -5.625 -5.250 1.00 92.38 161 ASN A N 1
ATOM 1322 C CA . ASN A 1 161 ? 14.406 -5.867 -5.681 1.00 92.38 161 ASN A CA 1
ATOM 1323 C C . ASN A 1 161 ? 14.510 -5.996 -7.208 1.00 92.38 161 ASN A C 1
ATOM 1325 O O . ASN A 1 161 ? 15.373 -5.368 -7.823 1.00 92.38 161 ASN A O 1
ATOM 1329 N N . ARG A 1 162 ? 13.580 -6.728 -7.836 1.00 92.81 162 ARG A N 1
ATOM 1330 C CA . ARG A 1 162 ? 13.495 -6.838 -9.299 1.00 92.81 162 ARG A CA 1
ATOM 1331 C C . ARG A 1 162 ? 13.284 -5.473 -9.958 1.00 92.81 162 ARG A C 1
ATOM 1333 O O . ARG A 1 162 ? 13.966 -5.152 -10.924 1.00 92.81 162 ARG A O 1
ATOM 1340 N N . CYS A 1 163 ? 12.383 -4.643 -9.428 1.00 92.44 163 CYS A N 1
ATOM 1341 C CA . CYS A 1 163 ? 12.151 -3.303 -9.974 1.00 92.44 163 CYS A CA 1
ATOM 1342 C C . CYS A 1 163 ? 13.381 -2.392 -9.836 1.00 92.44 163 CYS A C 1
ATOM 1344 O O . CYS A 1 163 ? 13.651 -1.612 -10.747 1.00 92.44 163 CYS A O 1
ATOM 1346 N N . LEU A 1 164 ? 14.128 -2.484 -8.729 1.00 92.94 164 LEU A N 1
ATOM 1347 C CA . LEU A 1 164 ? 15.380 -1.741 -8.546 1.00 92.94 164 LEU A CA 1
ATOM 1348 C C . LEU A 1 164 ? 16.453 -2.167 -9.553 1.00 92.94 164 LEU A C 1
ATOM 1350 O O . LEU A 1 164 ? 17.090 -1.306 -10.158 1.00 92.94 164 LEU A O 1
ATOM 1354 N N . SER A 1 165 ? 16.624 -3.475 -9.758 1.00 92.88 165 SER A N 1
ATOM 1355 C CA . SER A 1 165 ? 17.544 -4.011 -10.767 1.00 92.88 165 SER A CA 1
ATOM 1356 C C . SER A 1 165 ? 17.157 -3.543 -12.174 1.00 92.88 165 SER A C 1
ATOM 1358 O O . SER A 1 165 ? 17.995 -2.990 -12.882 1.00 92.88 165 SER A O 1
ATOM 1360 N N . ASN A 1 166 ? 15.872 -3.632 -12.533 1.00 89.19 166 ASN A N 1
ATOM 1361 C CA . ASN A 1 166 ? 15.373 -3.135 -13.816 1.00 89.19 166 ASN A CA 1
ATOM 1362 C C . ASN A 1 166 ? 15.635 -1.635 -13.993 1.00 89.19 166 ASN A C 1
ATOM 1364 O O . ASN A 1 166 ? 16.077 -1.222 -15.057 1.00 89.19 166 ASN A O 1
ATOM 1368 N N . LEU A 1 167 ? 15.406 -0.811 -12.963 1.00 92.44 167 LEU A N 1
ATOM 1369 C CA . LEU A 1 167 ? 15.687 0.625 -13.040 1.00 92.44 167 LEU A CA 1
ATOM 1370 C C . LEU A 1 167 ? 17.173 0.897 -13.308 1.00 92.44 167 LEU A C 1
ATOM 1372 O O . LEU A 1 167 ? 17.488 1.788 -14.094 1.00 92.44 167 LEU A O 1
ATOM 1376 N N . LYS A 1 168 ? 18.076 0.141 -12.670 1.00 93.25 168 LYS A N 1
ATOM 1377 C CA . LYS A 1 168 ? 19.520 0.252 -12.909 1.00 93.25 168 LYS A CA 1
ATOM 1378 C C . LYS A 1 168 ? 19.858 -0.080 -14.365 1.00 93.25 168 LYS A C 1
ATOM 1380 O O . LYS A 1 168 ? 20.531 0.717 -15.009 1.00 93.25 168 LYS A O 1
ATOM 1385 N N . ASN A 1 169 ? 19.334 -1.188 -14.889 1.00 89.81 169 ASN A N 1
ATOM 1386 C CA . ASN A 1 169 ? 19.562 -1.597 -16.278 1.00 89.81 169 ASN A CA 1
ATOM 1387 C C . ASN A 1 169 ? 19.027 -0.552 -17.268 1.00 89.81 169 ASN A C 1
ATOM 1389 O O . ASN A 1 169 ? 19.757 -0.111 -18.143 1.00 89.81 169 ASN A O 1
ATOM 1393 N N . MET A 1 170 ? 17.808 -0.047 -17.058 1.00 88.75 170 MET A N 1
ATOM 1394 C CA . MET A 1 170 ? 17.216 0.968 -17.939 1.00 88.75 170 MET A CA 1
ATOM 1395 C C . MET A 1 170 ? 17.961 2.306 -17.920 1.00 88.75 170 MET A C 1
ATOM 1397 O O . MET A 1 170 ? 17.984 3.004 -18.930 1.00 88.75 170 MET A O 1
ATOM 1401 N N . ASN A 1 171 ? 18.551 2.691 -16.784 1.00 89.62 171 ASN A N 1
ATOM 1402 C CA . ASN A 1 171 ? 19.404 3.878 -16.734 1.00 89.62 171 ASN A CA 1
ATOM 1403 C C . ASN A 1 171 ? 20.702 3.657 -17.523 1.00 89.62 171 ASN A C 1
ATOM 1405 O O . ASN A 1 171 ? 21.112 4.556 -18.250 1.00 89.62 171 ASN A O 1
ATOM 1409 N N . ASN A 1 172 ? 21.303 2.465 -17.433 1.00 91.50 172 ASN A N 1
ATOM 1410 C CA . ASN A 1 172 ? 22.471 2.121 -18.246 1.00 91.50 172 ASN A CA 1
ATOM 1411 C C . ASN A 1 172 ? 22.131 2.165 -19.746 1.00 91.50 172 ASN A C 1
ATOM 1413 O O . ASN A 1 172 ? 22.872 2.772 -20.516 1.00 91.50 172 ASN A O 1
ATOM 1417 N N . ASP A 1 173 ? 20.990 1.599 -20.151 1.00 87.38 173 ASP A N 1
ATOM 1418 C CA . ASP A 1 173 ? 20.524 1.620 -21.545 1.00 87.38 173 ASP A CA 1
ATOM 1419 C C . ASP A 1 173 ? 20.274 3.053 -22.041 1.00 87.38 173 ASP A C 1
ATOM 1421 O O . ASP A 1 173 ? 20.658 3.411 -23.157 1.00 87.38 173 ASP A O 1
ATOM 1425 N N . LEU A 1 174 ? 19.686 3.907 -21.194 1.00 88.94 174 LEU A N 1
ATOM 1426 C CA . LEU A 1 174 ? 19.501 5.328 -21.490 1.00 88.94 174 LEU A CA 1
ATOM 1427 C C . LEU A 1 174 ? 20.846 6.044 -21.680 1.00 88.94 174 LEU A C 1
ATOM 1429 O O . LEU A 1 174 ? 20.983 6.866 -22.586 1.00 88.94 174 LEU A O 1
ATOM 1433 N N . ASP A 1 175 ? 21.841 5.755 -20.845 1.00 88.31 175 ASP A N 1
ATOM 1434 C CA . ASP A 1 175 ? 23.160 6.376 -20.957 1.00 88.31 175 ASP A CA 1
ATOM 1435 C C . ASP A 1 175 ? 23.910 5.905 -22.212 1.00 88.31 175 ASP A C 1
ATOM 1437 O O . ASP A 1 175 ? 24.563 6.717 -22.875 1.00 88.31 175 ASP A O 1
ATOM 1441 N N . ILE A 1 176 ? 23.749 4.640 -22.612 1.00 86.81 176 ILE A N 1
ATOM 1442 C CA . ILE A 1 176 ? 24.236 4.126 -23.901 1.00 86.81 176 ILE A CA 1
ATOM 1443 C C . ILE A 1 176 ? 23.546 4.861 -25.062 1.00 86.81 176 ILE A C 1
ATOM 1445 O O . ILE A 1 176 ? 24.226 5.357 -25.964 1.00 86.81 176 ILE A O 1
ATOM 1449 N N . ALA A 1 177 ? 22.218 5.010 -25.018 1.00 83.25 177 ALA A N 1
ATOM 1450 C CA . ALA A 1 177 ? 21.456 5.724 -26.043 1.00 83.25 177 ALA A CA 1
ATOM 1451 C C . ALA A 1 177 ? 21.876 7.201 -26.164 1.00 83.25 177 ALA A C 1
ATOM 1453 O O . ALA A 1 177 ? 22.005 7.722 -27.275 1.00 83.25 177 ALA A O 1
ATOM 1454 N N . LYS A 1 178 ? 22.167 7.876 -25.044 1.00 84.44 178 LYS A N 1
ATOM 1455 C CA . LYS A 1 178 ? 22.710 9.246 -25.041 1.00 84.44 178 LYS A CA 1
ATOM 1456 C C . LYS A 1 178 ? 24.093 9.324 -25.681 1.00 84.44 178 LYS A C 1
ATOM 1458 O O . LYS A 1 178 ? 24.326 10.224 -26.484 1.00 84.44 178 LYS A O 1
ATOM 1463 N N . ARG A 1 179 ? 25.000 8.389 -25.372 1.00 84.88 179 ARG A N 1
ATOM 1464 C CA . ARG A 1 179 ? 26.330 8.329 -26.010 1.00 84.88 179 ARG A CA 1
ATOM 1465 C C . ARG A 1 179 ? 26.208 8.137 -27.520 1.00 84.88 179 ARG A C 1
ATOM 1467 O O . ARG A 1 179 ? 26.835 8.871 -28.277 1.00 84.88 179 ARG A O 1
ATOM 1474 N N . PHE A 1 180 ? 25.342 7.223 -27.958 1.00 80.25 180 PHE A N 1
ATOM 1475 C CA . PHE A 1 180 ? 25.052 7.023 -29.378 1.00 80.25 180 PHE A CA 1
ATOM 1476 C C . PHE A 1 180 ? 24.475 8.289 -30.032 1.00 80.25 180 PHE A C 1
ATOM 1478 O O . PHE A 1 180 ? 24.927 8.702 -31.098 1.00 80.25 180 PHE A O 1
ATOM 1485 N N . SER A 1 181 ? 23.540 8.967 -29.359 1.00 80.06 181 SER A N 1
ATOM 1486 C CA . SER A 1 181 ? 22.991 10.244 -29.822 1.00 80.06 181 SER A CA 1
ATOM 1487 C C . SER A 1 181 ? 24.060 11.322 -29.984 1.00 80.06 181 SER A C 1
ATOM 1489 O O . SER A 1 181 ? 24.041 12.051 -30.973 1.00 80.06 181 SER A O 1
ATOM 1491 N N . ASN A 1 182 ? 24.984 11.436 -29.029 1.00 80.50 182 ASN A N 1
ATOM 1492 C CA . ASN A 1 182 ? 26.077 12.402 -29.102 1.00 80.50 182 ASN A CA 1
ATOM 1493 C C . ASN A 1 182 ? 26.994 12.096 -30.290 1.00 80.50 182 ASN A C 1
ATOM 1495 O O . ASN A 1 182 ? 27.352 13.016 -31.021 1.00 80.50 182 ASN A O 1
ATOM 1499 N N . ASN A 1 183 ? 27.283 10.816 -30.545 1.00 77.94 183 ASN A N 1
ATOM 1500 C CA . ASN A 1 183 ? 28.065 10.386 -31.705 1.00 77.94 183 ASN A CA 1
ATOM 1501 C C . ASN A 1 183 ? 27.384 10.739 -33.041 1.00 77.94 183 ASN A C 1
ATOM 1503 O O . ASN A 1 183 ? 28.062 11.133 -33.985 1.00 77.94 183 ASN A O 1
ATOM 1507 N N . ILE A 1 184 ? 26.049 10.665 -33.129 1.00 75.94 184 ILE A N 1
ATOM 1508 C CA . ILE A 1 184 ? 25.304 11.093 -34.331 1.00 75.94 184 ILE A CA 1
ATOM 1509 C C . ILE A 1 184 ? 25.474 12.598 -34.585 1.00 75.94 184 ILE A C 1
ATOM 1511 O O . ILE A 1 184 ? 25.620 13.034 -35.730 1.00 75.94 184 ILE A O 1
ATOM 1515 N N . VAL A 1 185 ? 25.447 13.403 -33.520 1.00 69.06 185 VAL A N 1
ATOM 1516 C CA . VAL A 1 185 ? 25.601 14.862 -33.614 1.00 69.06 185 VAL A CA 1
ATOM 1517 C C . VAL A 1 185 ? 27.025 15.234 -34.039 1.00 69.06 185 VAL A C 1
ATOM 1519 O O . VAL A 1 185 ? 27.191 16.146 -34.851 1.00 69.06 185 VAL A O 1
ATOM 1522 N N . THR A 1 186 ? 28.034 14.504 -33.555 1.00 66.56 186 THR A N 1
ATOM 1523 C CA . THR A 1 186 ? 29.461 14.763 -33.810 1.00 66.56 186 THR A CA 1
ATOM 1524 C C . THR A 1 186 ? 30.022 14.107 -35.073 1.00 66.56 186 THR A C 1
ATOM 1526 O O . THR A 1 186 ? 31.204 14.300 -35.363 1.00 66.56 186 THR A O 1
ATOM 1529 N N . LEU A 1 187 ? 29.210 13.383 -35.858 1.00 67.62 187 LEU A N 1
ATOM 1530 C CA . LEU A 1 187 ? 29.595 12.883 -37.185 1.00 67.62 187 LEU A CA 1
ATOM 1531 C C . LEU A 1 187 ? 30.051 14.054 -38.072 1.00 67.62 187 LEU A C 1
ATOM 1533 O O . LEU A 1 187 ? 29.225 14.775 -38.643 1.00 67.62 187 LEU A O 1
ATOM 1537 N N . ARG A 1 188 ? 31.375 14.239 -38.169 1.00 63.38 188 ARG A N 1
ATOM 1538 C CA . ARG A 1 188 ? 32.006 15.249 -39.024 1.00 63.38 188 ARG A CA 1
ATOM 1539 C C . ARG A 1 188 ? 31.742 14.926 -40.491 1.00 63.38 188 AR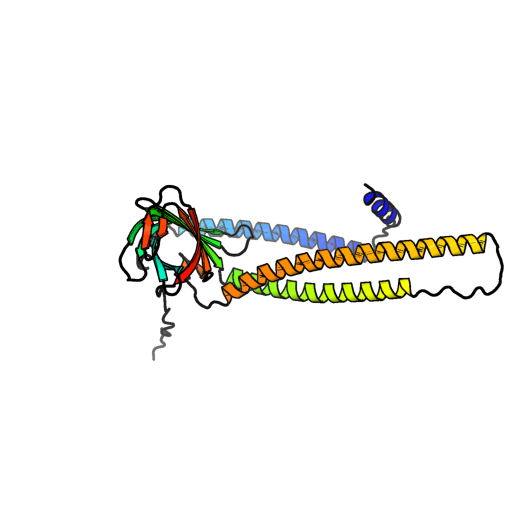G A C 1
ATOM 1541 O O . ARG A 1 188 ? 31.661 13.761 -40.892 1.00 63.38 188 ARG A O 1
ATOM 1548 N N . GLU A 1 189 ? 31.611 15.973 -41.293 1.00 60.53 189 GLU A N 1
ATOM 1549 C CA . GLU A 1 189 ? 31.603 15.829 -42.743 1.00 60.53 189 GLU A CA 1
ATOM 1550 C C . GLU A 1 189 ? 32.984 15.332 -43.199 1.00 60.53 189 GLU A C 1
ATOM 1552 O O . GLU A 1 189 ? 34.002 15.856 -42.733 1.00 60.53 189 GLU A O 1
ATOM 1557 N N . PRO A 1 190 ? 33.062 14.297 -44.055 1.00 61.44 190 PRO A N 1
ATOM 1558 C CA . PRO A 1 190 ? 34.320 13.932 -44.676 1.00 61.44 190 PRO A CA 1
ATOM 1559 C C . PRO A 1 190 ? 34.775 15.122 -45.513 1.00 61.44 190 PRO A C 1
ATOM 1561 O O . PRO A 1 190 ? 33.971 15.724 -46.228 1.00 61.44 190 PRO A O 1
ATOM 1564 N N . LYS A 1 191 ? 36.062 15.459 -45.424 1.00 66.12 191 LYS A N 1
ATOM 1565 C CA . LYS A 1 191 ? 36.635 16.466 -46.314 1.00 66.12 191 LYS A CA 1
ATOM 1566 C C . LYS A 1 191 ? 36.442 15.975 -47.754 1.00 66.12 191 LYS A C 1
ATOM 1568 O O . LYS A 1 191 ? 36.819 14.836 -48.037 1.00 66.12 191 LYS A O 1
ATOM 1573 N N . PRO A 1 192 ? 35.831 16.771 -48.644 1.00 58.78 192 PRO A N 1
ATOM 1574 C CA . PRO A 1 192 ? 35.724 16.387 -50.042 1.00 58.78 192 PRO A CA 1
ATOM 1575 C C . PRO A 1 192 ? 37.136 16.232 -50.617 1.00 58.78 192 PRO A C 1
ATOM 1577 O O . PRO A 1 192 ? 37.957 17.134 -50.476 1.00 58.78 192 PRO A O 1
ATOM 1580 N N . LEU A 1 193 ? 37.419 15.079 -51.230 1.00 56.97 193 LEU A N 1
ATOM 1581 C CA . LEU A 1 193 ? 38.703 14.814 -51.894 1.00 56.97 193 LEU A CA 1
ATOM 1582 C C . LEU A 1 193 ? 38.855 15.635 -53.185 1.00 56.97 193 LEU A C 1
ATOM 1584 O O . LEU A 1 193 ? 39.973 15.951 -53.567 1.00 56.97 193 LEU A O 1
ATOM 1588 N N . PHE A 1 194 ? 37.739 16.033 -53.811 1.00 57.47 194 PHE A N 1
ATOM 1589 C CA . PHE A 1 194 ? 37.714 16.879 -55.005 1.00 57.47 194 PHE A CA 1
ATOM 1590 C C . PHE A 1 194 ? 36.492 17.818 -55.000 1.00 57.47 194 PHE A C 1
ATOM 1592 O O . PHE A 1 194 ? 35.424 17.423 -54.515 1.00 57.47 194 PHE A O 1
ATOM 1599 N N . PRO A 1 195 ? 36.598 19.041 -55.553 1.00 60.88 195 PRO A N 1
ATOM 1600 C CA . PRO A 1 195 ? 35.462 19.930 -55.771 1.00 60.88 195 PRO A CA 1
ATOM 1601 C C . PRO A 1 195 ? 34.702 19.473 -57.023 1.00 60.88 195 PRO A C 1
ATOM 1603 O O . PRO A 1 195 ? 34.865 20.039 -58.096 1.00 60.88 195 PRO A O 1
ATOM 1606 N N . ILE A 1 196 ? 33.911 18.405 -56.925 1.00 55.75 196 ILE A N 1
ATOM 1607 C CA . ILE A 1 196 ? 33.155 17.892 -58.075 1.00 55.75 196 ILE A CA 1
ATOM 1608 C C . ILE A 1 196 ? 31.667 17.889 -57.732 1.00 55.75 196 ILE A C 1
ATOM 1610 O O . ILE A 1 196 ? 31.225 17.175 -56.833 1.00 55.75 196 ILE A O 1
ATOM 1614 N N . ILE A 1 197 ? 30.905 18.713 -58.456 1.00 63.44 197 ILE A N 1
ATOM 1615 C CA . ILE A 1 197 ? 29.439 18.741 -58.457 1.00 63.44 197 ILE A CA 1
ATOM 1616 C C . ILE A 1 197 ? 28.976 17.750 -59.534 1.00 63.44 197 ILE A C 1
ATOM 1618 O O . ILE A 1 197 ? 28.554 18.141 -60.616 1.00 63.44 197 ILE A O 1
ATOM 1622 N N . THR A 1 198 ? 29.109 16.449 -59.277 1.00 68.50 198 THR A N 1
ATOM 1623 C CA . THR A 1 198 ? 28.406 15.419 -60.063 1.00 68.50 198 THR A CA 1
ATOM 1624 C C . THR A 1 198 ? 27.042 15.132 -59.431 1.00 68.50 198 THR A C 1
ATOM 1626 O O . THR A 1 198 ? 26.901 15.276 -58.211 1.00 68.50 198 THR A O 1
ATOM 1629 N N . PRO A 1 199 ? 26.032 14.696 -60.202 1.00 72.38 199 PRO A N 1
ATOM 1630 C CA . PRO A 1 199 ? 24.739 14.267 -59.660 1.00 72.38 199 PRO A CA 1
ATOM 1631 C C . PRO A 1 199 ? 24.875 13.246 -58.518 1.00 72.38 199 PRO A C 1
ATOM 1633 O O . PRO A 1 199 ? 24.193 13.361 -57.500 1.00 72.38 199 PRO A O 1
ATOM 1636 N N . ASP A 1 200 ? 25.844 12.332 -58.621 1.00 69.62 200 ASP A N 1
ATOM 1637 C CA . ASP A 1 200 ? 26.150 11.339 -57.583 1.00 69.62 200 ASP A CA 1
ATOM 1638 C C . ASP A 1 200 ? 26.637 11.973 -56.273 1.00 69.62 200 ASP A C 1
ATOM 1640 O O . ASP A 1 200 ? 26.275 11.531 -55.181 1.00 69.62 200 ASP A O 1
ATOM 1644 N N . SER A 1 201 ? 27.408 13.063 -56.355 1.00 68.00 201 SER A N 1
ATOM 1645 C CA . SER A 1 201 ? 27.871 13.807 -55.177 1.00 68.00 201 SER A CA 1
ATOM 1646 C C . SER A 1 201 ? 26.723 14.523 -54.448 1.00 68.00 201 SER A C 1
ATOM 1648 O O . SER A 1 201 ? 26.718 14.596 -53.214 1.00 68.00 201 SER A O 1
ATOM 1650 N N . LEU A 1 202 ? 25.726 15.018 -55.194 1.00 74.88 202 LEU A N 1
ATOM 1651 C CA . LEU A 1 202 ? 24.520 15.648 -54.651 1.00 74.88 202 LEU A CA 1
ATOM 1652 C C . LEU A 1 202 ? 23.599 14.604 -54.015 1.00 74.88 202 LEU A C 1
ATOM 1654 O O . LEU A 1 202 ? 23.140 14.806 -52.888 1.00 74.88 202 LEU A O 1
ATOM 1658 N N . LEU A 1 203 ? 23.396 13.467 -54.687 1.00 78.00 203 LEU A N 1
ATOM 1659 C CA . LEU A 1 203 ? 22.612 12.348 -54.166 1.00 78.00 203 LEU A CA 1
ATOM 1660 C C . LEU A 1 203 ? 23.224 11.806 -52.869 1.00 78.00 203 LEU A C 1
ATOM 1662 O O . LEU A 1 203 ? 22.515 11.629 -51.878 1.00 78.00 203 LEU A O 1
ATOM 1666 N N . TYR A 1 204 ? 24.545 11.624 -52.827 1.00 77.19 204 TYR A N 1
ATOM 1667 C CA . TYR A 1 204 ? 25.251 11.182 -51.626 1.00 77.19 204 TYR A CA 1
ATOM 1668 C C . TYR A 1 204 ? 25.073 12.155 -50.447 1.00 77.19 204 TYR A C 1
ATOM 1670 O O . TYR A 1 204 ? 24.762 11.727 -49.331 1.00 77.19 204 TYR A O 1
ATOM 1678 N N . LYS A 1 205 ? 25.210 13.470 -50.678 1.00 76.38 205 LYS A N 1
ATOM 1679 C CA . LYS A 1 205 ? 24.963 14.499 -49.648 1.00 76.38 205 LYS A CA 1
ATOM 1680 C C . LYS A 1 205 ? 23.516 14.472 -49.154 1.00 76.38 205 LYS A C 1
ATOM 1682 O O . LYS A 1 205 ? 23.289 14.540 -47.944 1.00 76.38 205 LYS A O 1
ATOM 1687 N N . PHE A 1 206 ? 22.554 14.335 -50.066 1.00 80.88 206 PHE A N 1
ATOM 1688 C CA . PHE A 1 206 ? 21.133 14.259 -49.734 1.00 80.88 206 PHE A CA 1
ATOM 1689 C C . PHE A 1 206 ? 20.809 13.023 -48.885 1.00 80.88 206 PHE A C 1
ATOM 1691 O O . PHE A 1 206 ? 20.282 13.166 -47.781 1.00 80.88 206 PHE A O 1
ATOM 1698 N N . VAL A 1 207 ? 21.200 11.826 -49.337 1.00 81.50 207 VAL A N 1
ATOM 1699 C CA . VAL A 1 207 ? 20.981 10.560 -48.613 1.00 81.50 207 VAL A CA 1
ATOM 1700 C C . VAL A 1 207 ? 21.635 10.602 -47.232 1.00 81.50 207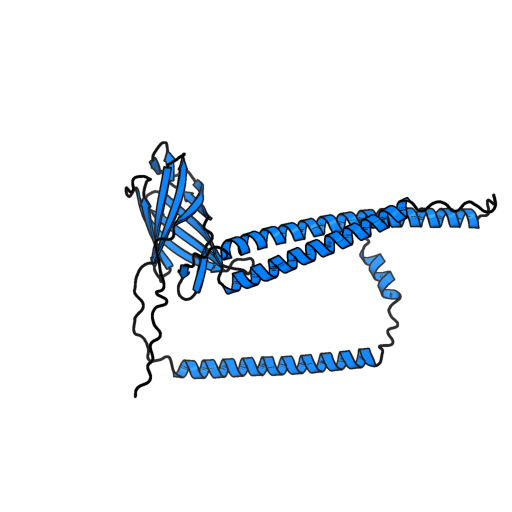 VAL A C 1
ATOM 1702 O O . VAL A 1 207 ? 21.031 10.199 -46.237 1.00 81.50 207 VAL A O 1
ATOM 1705 N N . ARG A 1 208 ? 22.850 11.149 -47.125 1.00 77.75 208 ARG A N 1
ATOM 1706 C CA . ARG A 1 208 ? 23.552 11.284 -45.844 1.00 77.75 208 ARG A CA 1
ATOM 1707 C C . ARG A 1 208 ? 22.872 12.276 -44.896 1.00 77.75 208 ARG A C 1
ATOM 1709 O O . ARG A 1 208 ? 22.773 11.989 -43.703 1.00 77.75 208 ARG A O 1
ATOM 1716 N N . SER A 1 209 ? 22.402 13.417 -45.404 1.00 81.06 209 SER A N 1
ATOM 1717 C CA . SER A 1 209 ? 21.639 14.400 -44.622 1.00 81.06 209 SER A CA 1
ATOM 1718 C C . SER A 1 209 ? 20.326 13.802 -44.111 1.00 81.06 209 SER A C 1
ATOM 1720 O O . SER A 1 209 ? 20.017 13.901 -42.921 1.00 81.06 209 SER A O 1
ATOM 1722 N N . LEU A 1 210 ? 19.612 13.077 -44.978 1.00 84.50 210 LEU A N 1
ATOM 1723 C CA . LEU A 1 210 ? 18.381 12.367 -44.639 1.00 84.50 210 LEU A CA 1
ATOM 1724 C C . LEU A 1 210 ? 18.634 11.288 -43.575 1.00 84.50 210 LEU A C 1
ATOM 1726 O O . LEU A 1 210 ? 17.910 11.235 -42.581 1.00 84.50 210 LEU A O 1
ATOM 1730 N N . ASN A 1 211 ? 19.711 10.505 -43.704 1.00 82.25 211 ASN A N 1
ATOM 1731 C CA . ASN A 1 211 ? 20.126 9.529 -42.692 1.00 82.25 211 ASN A CA 1
ATOM 1732 C C . ASN A 1 211 ? 20.457 10.191 -41.347 1.00 82.25 211 ASN A C 1
ATOM 1734 O O . ASN A 1 211 ? 20.030 9.702 -40.300 1.00 82.25 211 ASN A O 1
ATOM 1738 N N . LYS A 1 212 ? 21.175 11.323 -41.344 1.00 81.19 212 LYS A N 1
ATOM 1739 C CA . LYS A 1 212 ? 21.478 12.071 -40.112 1.00 81.19 212 LYS A CA 1
ATOM 1740 C C . LYS A 1 212 ? 20.199 12.583 -39.447 1.00 81.19 212 LYS A C 1
ATOM 1742 O O . LYS A 1 212 ? 20.029 12.414 -38.241 1.00 81.19 212 LYS A O 1
ATOM 1747 N N . TRP A 1 213 ? 19.289 13.165 -40.226 1.00 84.19 213 TRP A N 1
ATOM 1748 C CA . TRP A 1 213 ? 17.994 13.647 -39.744 1.00 84.19 213 TRP A CA 1
ATOM 1749 C C . TRP A 1 213 ? 17.138 12.513 -39.165 1.00 84.19 213 TRP A C 1
ATOM 1751 O O . TRP A 1 213 ? 16.639 12.632 -38.042 1.00 84.19 213 TRP A O 1
ATOM 1761 N N . TYR A 1 214 ? 17.048 11.384 -39.874 1.00 85.38 214 TYR A N 1
ATOM 1762 C CA . TYR A 1 214 ? 16.353 10.182 -39.413 1.00 85.38 214 TYR A CA 1
ATOM 1763 C C . TYR A 1 214 ? 16.918 9.679 -38.078 1.00 85.38 214 TYR A C 1
ATOM 1765 O O . TYR A 1 214 ? 16.167 9.493 -37.117 1.00 85.38 214 TYR A O 1
ATOM 1773 N N . LEU A 1 215 ? 18.244 9.542 -37.971 1.00 83.38 215 LEU A N 1
ATOM 1774 C CA . LEU A 1 215 ? 18.916 9.113 -36.742 1.00 83.38 215 LEU A CA 1
ATOM 1775 C C . LEU A 1 215 ? 18.680 10.085 -35.574 1.00 83.38 215 LEU A C 1
ATOM 1777 O O . LEU A 1 215 ? 18.460 9.648 -34.442 1.00 83.38 215 LEU A O 1
ATOM 1781 N N . MET A 1 216 ? 18.669 11.399 -35.830 1.00 83.44 216 MET A N 1
ATOM 1782 C CA . MET A 1 216 ? 18.360 12.408 -34.809 1.00 83.44 216 MET A CA 1
ATOM 1783 C C . MET A 1 216 ? 16.920 12.293 -34.297 1.00 83.44 216 MET A C 1
ATOM 1785 O O . MET A 1 216 ? 16.695 12.356 -33.084 1.00 83.44 216 MET A O 1
ATOM 1789 N N . ILE A 1 217 ? 15.943 12.110 -35.190 1.00 86.44 217 ILE A N 1
ATOM 1790 C CA . ILE A 1 217 ? 14.540 11.916 -34.798 1.00 86.44 217 ILE A CA 1
ATOM 1791 C C . ILE A 1 217 ? 14.388 10.624 -34.005 1.00 86.44 217 ILE A C 1
ATOM 1793 O O . ILE A 1 217 ? 13.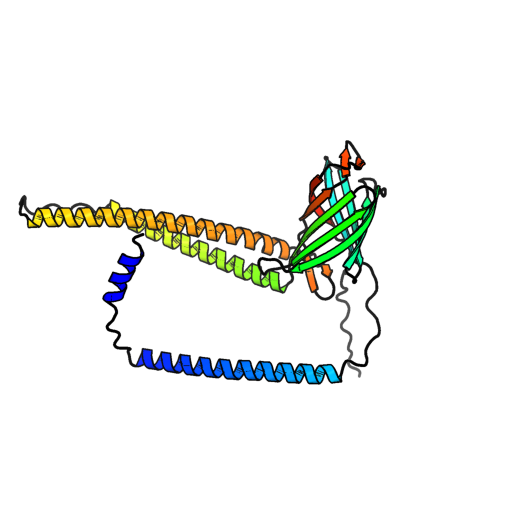816 10.645 -32.912 1.00 86.44 217 ILE A O 1
ATOM 1797 N N . HIS A 1 218 ? 14.943 9.525 -34.512 1.00 82.50 218 HIS A N 1
ATOM 1798 C CA . HIS A 1 218 ? 14.875 8.227 -33.855 1.00 82.50 218 HIS A CA 1
ATOM 1799 C C . HIS A 1 218 ? 15.478 8.284 -32.442 1.00 82.50 218 HIS A C 1
ATOM 1801 O O . HIS A 1 218 ? 14.860 7.824 -31.483 1.00 82.50 218 HIS A O 1
ATOM 1807 N N . SER A 1 219 ? 16.633 8.939 -32.278 1.00 84.25 219 SER A N 1
ATOM 1808 C CA . SER A 1 219 ? 17.261 9.161 -30.969 1.00 84.25 219 SER A CA 1
ATOM 1809 C C . SER A 1 219 ? 16.370 9.960 -30.004 1.00 84.25 219 SER A C 1
ATOM 1811 O O . SER A 1 219 ? 16.196 9.578 -28.843 1.00 84.25 219 SER A O 1
ATOM 1813 N N . ARG A 1 220 ? 15.748 11.055 -30.467 1.00 84.56 220 ARG A N 1
ATOM 1814 C CA . ARG A 1 220 ? 14.831 11.861 -29.638 1.00 84.56 220 ARG A CA 1
ATOM 1815 C C . ARG A 1 220 ? 13.619 11.051 -29.179 1.00 84.56 220 ARG A C 1
ATOM 1817 O O . ARG A 1 220 ? 13.234 11.137 -28.011 1.00 84.56 220 ARG A O 1
ATOM 1824 N N . VAL A 1 221 ? 13.035 10.259 -30.080 1.00 87.31 221 VAL A N 1
ATOM 1825 C CA . VAL A 1 221 ? 11.895 9.387 -29.767 1.00 87.31 221 VAL A CA 1
ATOM 1826 C C . VAL A 1 221 ? 12.302 8.313 -28.757 1.00 87.31 221 VAL A C 1
ATOM 1828 O O . VAL A 1 221 ? 11.627 8.169 -27.737 1.00 87.31 221 VAL A O 1
ATOM 1831 N N . LEU A 1 222 ? 13.429 7.626 -28.972 1.00 87.06 222 LEU A N 1
ATOM 1832 C CA . LEU A 1 222 ? 13.960 6.627 -28.039 1.00 87.06 222 LEU A CA 1
ATOM 1833 C C . LEU A 1 222 ? 14.184 7.210 -26.639 1.00 87.06 222 LEU A C 1
ATOM 1835 O O . LEU A 1 222 ? 13.682 6.658 -25.661 1.00 87.06 222 LEU A O 1
ATOM 1839 N N . ASN A 1 223 ? 14.865 8.355 -26.532 1.00 85.00 223 ASN A N 1
ATOM 1840 C CA . ASN A 1 223 ? 15.099 9.025 -25.249 1.00 85.00 223 ASN A CA 1
ATOM 1841 C C . ASN A 1 223 ? 13.783 9.328 -24.517 1.00 85.00 223 ASN A C 1
ATOM 1843 O O . ASN A 1 223 ? 13.655 9.064 -23.319 1.00 85.00 223 ASN A O 1
ATOM 1847 N N . LYS A 1 224 ? 12.767 9.825 -25.236 1.00 88.25 224 LYS A N 1
ATOM 1848 C CA . LYS A 1 224 ? 11.438 10.079 -24.663 1.00 88.25 224 LYS A CA 1
ATOM 1849 C C . LYS A 1 224 ? 10.780 8.790 -24.155 1.00 88.25 224 LYS A C 1
ATOM 1851 O O . LYS A 1 224 ? 10.234 8.787 -23.050 1.00 88.25 224 LYS A O 1
ATOM 1856 N N . MET A 1 225 ? 10.866 7.697 -24.914 1.00 87.69 225 MET A N 1
ATOM 1857 C CA . MET A 1 225 ? 10.325 6.390 -24.519 1.00 87.69 225 MET A CA 1
ATOM 1858 C C . MET A 1 225 ? 11.021 5.823 -23.275 1.00 87.69 225 MET A C 1
ATOM 1860 O O . MET A 1 225 ? 10.342 5.345 -22.359 1.00 87.69 225 MET A O 1
ATOM 1864 N N . PHE A 1 226 ? 12.349 5.941 -23.180 1.00 88.62 226 PHE A N 1
ATOM 1865 C CA . PHE A 1 226 ? 13.097 5.561 -21.978 1.00 88.62 226 PHE A CA 1
ATOM 1866 C C . PHE A 1 226 ? 12.667 6.380 -20.760 1.00 88.62 226 PHE A C 1
ATOM 1868 O O . PHE A 1 226 ? 12.388 5.804 -19.709 1.00 88.62 226 PHE A O 1
ATOM 1875 N N . HIS A 1 227 ? 12.533 7.702 -20.892 1.00 86.25 227 HIS A N 1
ATOM 1876 C CA . HIS A 1 227 ? 12.075 8.555 -19.793 1.00 86.25 227 HIS A CA 1
ATOM 1877 C C . HIS A 1 227 ? 10.679 8.169 -19.287 1.00 86.25 227 HIS A C 1
ATOM 1879 O O . HIS A 1 227 ? 10.483 8.045 -18.076 1.00 86.25 227 HIS A O 1
ATOM 1885 N N . ILE A 1 228 ? 9.723 7.923 -20.189 1.00 90.19 228 ILE A N 1
ATOM 1886 C CA . ILE A 1 228 ? 8.374 7.459 -19.823 1.00 90.19 228 ILE A CA 1
ATOM 1887 C C . ILE A 1 228 ? 8.450 6.123 -19.075 1.00 90.19 228 ILE A C 1
ATOM 1889 O O . ILE A 1 228 ? 7.828 5.952 -18.023 1.00 90.19 228 ILE A O 1
ATOM 1893 N N . SER A 1 229 ? 9.257 5.193 -19.581 1.00 87.81 229 SER A N 1
ATOM 1894 C CA . SER A 1 229 ? 9.402 3.864 -18.991 1.00 87.81 229 SER A CA 1
ATOM 1895 C C . SER A 1 229 ? 10.063 3.921 -17.606 1.00 87.81 229 SER A C 1
ATOM 1897 O O . SER A 1 229 ? 9.574 3.303 -16.660 1.00 87.81 229 SER A O 1
ATOM 1899 N N . ILE A 1 230 ? 11.099 4.748 -17.433 1.00 90.44 230 ILE A N 1
ATOM 1900 C CA . ILE A 1 230 ? 11.744 5.013 -16.137 1.00 90.44 230 ILE A CA 1
ATOM 1901 C C . ILE A 1 230 ? 10.741 5.598 -15.138 1.00 90.44 230 ILE A C 1
ATOM 1903 O O . ILE A 1 230 ? 10.702 5.172 -13.980 1.00 90.44 230 ILE A O 1
ATOM 1907 N N . LEU A 1 231 ? 9.899 6.548 -15.559 1.00 90.88 231 LEU A N 1
ATOM 1908 C CA . LEU A 1 231 ? 8.854 7.113 -14.700 1.00 90.88 231 LEU A CA 1
ATOM 1909 C C . LEU A 1 231 ? 7.856 6.042 -14.242 1.00 90.88 231 LEU A C 1
ATOM 1911 O O . LEU A 1 231 ? 7.473 6.018 -13.067 1.00 90.88 231 LEU A O 1
ATOM 1915 N N . TYR A 1 232 ? 7.465 5.134 -15.136 1.00 89.81 232 TYR A N 1
ATOM 1916 C CA . TYR A 1 232 ? 6.586 4.016 -14.801 1.00 89.81 232 TYR A CA 1
ATOM 1917 C C . TYR A 1 232 ? 7.239 3.051 -13.798 1.00 89.81 232 TYR A C 1
ATOM 1919 O O . TYR A 1 232 ? 6.641 2.723 -12.767 1.00 89.81 232 TYR A O 1
ATOM 1927 N N . VAL A 1 233 ? 8.499 2.669 -14.025 1.00 90.88 233 VAL A N 1
ATOM 1928 C CA . VAL A 1 233 ? 9.257 1.812 -13.099 1.00 90.88 233 VAL A CA 1
ATOM 1929 C C . VAL A 1 233 ? 9.416 2.479 -11.731 1.00 90.88 233 VAL A C 1
ATOM 1931 O O . VAL A 1 233 ? 9.179 1.832 -10.712 1.00 90.88 233 VAL A O 1
ATOM 1934 N N . ARG A 1 234 ? 9.710 3.784 -11.669 1.00 90.62 234 ARG A N 1
ATOM 1935 C CA . ARG A 1 234 ? 9.785 4.542 -10.404 1.00 90.62 234 ARG A CA 1
ATOM 1936 C C . ARG A 1 234 ? 8.466 4.523 -9.630 1.00 90.62 234 ARG A C 1
ATOM 1938 O O . ARG A 1 234 ? 8.479 4.351 -8.409 1.00 90.62 234 ARG A O 1
ATOM 1945 N N . LYS A 1 235 ? 7.319 4.653 -10.310 1.00 91.06 235 LYS A N 1
ATOM 1946 C CA . LYS A 1 235 ? 5.998 4.515 -9.665 1.00 91.06 235 LYS A CA 1
ATOM 1947 C C . LYS A 1 235 ? 5.821 3.125 -9.048 1.00 91.06 235 LYS A C 1
ATOM 1949 O O . LYS A 1 235 ? 5.379 3.027 -7.901 1.00 91.06 235 LYS A O 1
ATOM 1954 N N . ASN A 1 236 ? 6.223 2.074 -9.760 1.00 89.38 236 ASN A N 1
ATOM 1955 C CA . ASN A 1 236 ? 6.173 0.706 -9.244 1.00 89.38 236 ASN A CA 1
ATOM 1956 C C . ASN A 1 236 ? 7.119 0.505 -8.056 1.00 89.38 236 ASN A C 1
ATOM 1958 O O . ASN A 1 236 ? 6.689 -0.020 -7.033 1.00 89.38 236 ASN A O 1
ATOM 1962 N N . ILE A 1 237 ? 8.358 0.999 -8.125 1.00 91.88 237 ILE A N 1
ATOM 1963 C CA . ILE A 1 237 ? 9.305 0.977 -6.998 1.00 91.88 237 ILE A CA 1
ATOM 1964 C C . ILE A 1 237 ? 8.680 1.626 -5.767 1.00 91.88 237 ILE A C 1
ATOM 1966 O O . ILE A 1 237 ? 8.695 1.033 -4.694 1.00 91.88 237 ILE A O 1
ATOM 1970 N N . ASN A 1 238 ? 8.071 2.804 -5.914 1.00 90.75 238 ASN A N 1
ATOM 1971 C CA . ASN A 1 238 ? 7.426 3.497 -4.800 1.00 90.75 238 ASN A CA 1
ATOM 1972 C C . ASN A 1 238 ? 6.251 2.704 -4.212 1.00 90.75 238 ASN A C 1
ATOM 1974 O O . ASN A 1 238 ? 6.084 2.677 -2.992 1.00 90.75 238 ASN A O 1
ATOM 1978 N N . LYS A 1 239 ? 5.449 2.040 -5.053 1.00 88.88 239 LYS A N 1
ATOM 1979 C CA . LYS A 1 239 ? 4.381 1.134 -4.603 1.00 88.88 239 LYS A CA 1
ATOM 1980 C C . LYS A 1 239 ? 4.958 -0.016 -3.773 1.00 88.88 239 LYS A C 1
ATOM 1982 O O . LYS A 1 239 ? 4.518 -0.231 -2.646 1.00 88.88 239 LYS A O 1
ATOM 1987 N N . TRP A 1 240 ? 5.953 -0.721 -4.303 1.00 90.44 240 TRP A N 1
ATOM 1988 C CA . TRP A 1 240 ? 6.564 -1.873 -3.641 1.00 90.44 240 TRP A CA 1
ATOM 1989 C C . TRP A 1 240 ? 7.308 -1.491 -2.365 1.00 90.44 240 TRP A C 1
ATOM 1991 O O . TRP A 1 240 ? 7.148 -2.154 -1.347 1.00 90.44 240 TRP A O 1
ATOM 2001 N N . LYS A 1 241 ? 8.025 -0.363 -2.377 1.00 91.25 241 LYS A N 1
ATOM 2002 C CA . LYS A 1 241 ? 8.701 0.203 -1.204 1.00 91.25 241 LYS A CA 1
ATOM 2003 C C . LYS A 1 241 ? 7.729 0.427 -0.048 1.00 91.25 241 LYS A C 1
ATOM 2005 O O . LYS A 1 241 ? 8.045 0.081 1.084 1.00 91.25 241 LYS A O 1
ATOM 2010 N N . LYS A 1 242 ? 6.534 0.964 -0.326 1.00 87.94 242 LYS A N 1
ATOM 2011 C CA . LYS A 1 242 ? 5.489 1.154 0.694 1.00 87.94 242 LYS A CA 1
ATOM 2012 C C . LYS A 1 242 ? 5.053 -0.176 1.314 1.00 87.94 242 LYS A C 1
ATOM 2014 O O . LYS A 1 242 ? 4.964 -0.256 2.531 1.00 87.94 242 LYS A O 1
ATOM 2019 N N . LEU A 1 243 ? 4.825 -1.210 0.503 1.00 87.19 243 LEU A N 1
ATOM 2020 C CA . LEU A 1 243 ? 4.421 -2.537 0.990 1.00 87.19 243 LEU A CA 1
ATOM 2021 C C . LEU A 1 243 ? 5.533 -3.226 1.792 1.00 87.19 243 LEU A C 1
ATOM 2023 O O . LEU A 1 243 ? 5.276 -3.765 2.864 1.00 87.19 243 LEU A O 1
ATOM 2027 N N . VAL A 1 244 ? 6.777 -3.151 1.317 1.00 88.69 244 VAL A N 1
ATOM 2028 C CA . VAL A 1 244 ? 7.944 -3.672 2.041 1.00 88.69 244 VAL A CA 1
ATOM 2029 C C . VAL A 1 244 ? 8.105 -2.964 3.385 1.00 88.69 244 VAL A C 1
ATOM 2031 O O . VAL A 1 244 ? 8.350 -3.622 4.387 1.00 88.69 244 VAL A O 1
ATOM 2034 N N . ASN A 1 245 ? 7.918 -1.643 3.436 1.00 87.69 245 ASN A N 1
ATOM 2035 C CA . ASN A 1 245 ? 7.977 -0.895 4.692 1.00 87.69 245 ASN A CA 1
ATOM 2036 C C . ASN A 1 245 ? 6.876 -1.311 5.676 1.00 87.69 245 ASN A C 1
ATOM 2038 O O . ASN A 1 245 ? 7.146 -1.352 6.869 1.00 87.69 245 ASN A O 1
ATOM 2042 N N . ILE A 1 246 ? 5.674 -1.650 5.192 1.00 84.81 246 ILE A N 1
ATOM 2043 C CA . ILE A 1 246 ? 4.622 -2.218 6.046 1.00 84.81 246 ILE A CA 1
ATOM 2044 C C . ILE A 1 246 ? 5.097 -3.555 6.615 1.00 84.81 246 ILE A C 1
ATOM 2046 O O . ILE A 1 246 ? 5.077 -3.716 7.821 1.00 84.81 246 ILE A O 1
ATOM 2050 N N . GLY A 1 247 ? 5.591 -4.483 5.790 1.00 80.38 247 GLY A N 1
ATOM 2051 C CA . GLY A 1 247 ? 6.031 -5.800 6.273 1.00 80.38 247 GLY A CA 1
ATOM 2052 C C . GLY A 1 247 ? 7.316 -5.808 7.114 1.00 80.38 247 GLY A C 1
ATOM 2053 O O . GLY A 1 247 ? 7.604 -6.810 7.757 1.00 80.38 247 GLY A O 1
ATOM 2054 N N . LYS A 1 248 ? 8.080 -4.706 7.145 1.00 80.44 248 LYS A N 1
ATOM 2055 C CA . LYS A 1 248 ? 9.178 -4.506 8.110 1.00 80.44 248 LYS A CA 1
ATOM 2056 C C . LYS A 1 248 ? 8.682 -4.203 9.526 1.00 80.44 248 LYS A C 1
ATOM 2058 O O . LYS A 1 248 ? 9.469 -4.299 10.459 1.00 80.44 248 LYS A O 1
ATOM 2063 N N . SER A 1 249 ? 7.416 -3.816 9.688 1.00 70.88 249 SER A N 1
ATOM 2064 C CA . SER A 1 249 ? 6.793 -3.730 11.005 1.00 70.88 249 SER A CA 1
ATOM 2065 C C . SER A 1 249 ? 6.692 -5.137 11.591 1.00 70.88 249 SER A C 1
ATOM 2067 O O . SER A 1 249 ? 6.062 -6.018 11.012 1.00 70.88 249 SER A O 1
ATOM 2069 N N . GLU A 1 250 ? 7.307 -5.357 12.750 1.00 63.28 250 GLU A N 1
ATOM 2070 C CA . GLU A 1 250 ? 7.252 -6.640 13.463 1.00 63.28 250 GLU A CA 1
ATOM 2071 C C . GLU A 1 250 ? 5.944 -6.822 14.257 1.00 63.28 250 GLU A C 1
ATOM 2073 O O . GLU A 1 250 ? 5.790 -7.767 15.028 1.00 63.28 250 GLU A O 1
ATOM 2078 N N . LYS A 1 251 ? 4.969 -5.923 14.074 1.00 69.06 251 LYS A N 1
ATOM 2079 C CA . LYS A 1 251 ? 3.671 -5.982 14.751 1.00 69.06 251 LYS A CA 1
ATOM 2080 C C . LYS A 1 251 ? 2.689 -6.816 13.932 1.00 69.06 251 LYS A C 1
ATOM 2082 O O . LYS A 1 251 ? 1.964 -6.304 13.077 1.00 69.06 251 LYS A O 1
ATOM 2087 N N . TYR A 1 252 ? 2.665 -8.114 14.212 1.00 71.81 252 TYR A N 1
ATOM 2088 C CA . TYR A 1 252 ? 1.707 -9.044 13.619 1.00 71.81 252 TYR A CA 1
ATOM 2089 C C . TYR A 1 252 ? 0.410 -9.079 14.425 1.00 71.81 252 TYR A C 1
ATOM 2091 O O . TYR A 1 252 ? 0.422 -9.149 15.651 1.00 71.81 252 TYR A O 1
ATOM 2099 N N . ILE A 1 253 ? -0.717 -9.082 13.720 1.00 73.38 253 ILE A N 1
ATOM 2100 C CA . ILE A 1 253 ? -2.044 -9.308 14.282 1.00 73.38 253 ILE A CA 1
ATOM 2101 C C . ILE A 1 253 ? -2.612 -10.560 13.620 1.00 73.38 253 ILE A C 1
ATOM 2103 O O . ILE A 1 253 ? -2.695 -10.656 12.392 1.00 73.38 253 ILE A O 1
ATOM 2107 N N . LYS A 1 254 ? -3.002 -11.540 14.440 1.00 71.00 254 LYS A N 1
ATOM 2108 C CA . LYS A 1 254 ? -3.715 -12.733 13.973 1.00 71.00 254 LYS A CA 1
ATOM 2109 C C . LYS A 1 254 ? -5.153 -12.327 13.646 1.00 71.00 254 LYS A C 1
ATOM 2111 O O . LYS A 1 254 ? -5.869 -11.903 14.549 1.00 71.00 254 LYS A O 1
ATOM 2116 N N . PHE A 1 255 ? -5.611 -12.493 12.408 1.00 69.31 255 PHE A N 1
ATOM 2117 C CA . PHE A 1 255 ? -7.038 -12.468 12.043 1.00 69.31 255 PHE A CA 1
ATOM 2118 C C . PHE A 1 255 ? -7.434 -13.860 11.598 1.00 69.31 255 PHE A C 1
ATOM 2120 O O . PHE A 1 255 ? -6.801 -14.392 10.693 1.00 69.31 255 PHE A O 1
ATOM 2127 N N . ASP A 1 256 ? -8.446 -14.433 12.247 1.00 67.56 256 ASP A N 1
ATOM 2128 C CA . ASP A 1 256 ? -8.828 -15.835 12.059 1.00 67.56 256 ASP A CA 1
ATOM 2129 C C . ASP A 1 256 ? -7.594 -16.752 12.148 1.00 67.56 256 ASP A C 1
ATOM 2131 O O . ASP A 1 256 ? -7.011 -16.867 13.234 1.00 67.56 256 ASP A O 1
ATOM 2135 N N . ASN A 1 257 ? -7.142 -17.285 11.008 1.00 67.94 257 ASN A N 1
ATOM 2136 C CA . ASN A 1 257 ? -5.982 -18.170 10.876 1.00 67.94 257 ASN A CA 1
ATOM 2137 C C . ASN A 1 257 ? -4.731 -17.495 10.275 1.00 67.94 257 ASN A C 1
ATOM 2139 O O . ASN A 1 257 ? -3.651 -18.079 10.306 1.00 67.94 257 ASN A O 1
ATOM 2143 N N . ASP A 1 258 ? -4.832 -16.255 9.790 1.00 70.44 258 ASP A N 1
ATOM 2144 C CA . ASP A 1 258 ? -3.727 -15.558 9.127 1.00 70.44 258 ASP A CA 1
ATOM 2145 C C . ASP A 1 258 ? -3.019 -14.573 10.065 1.00 70.44 258 ASP A C 1
ATOM 2147 O O . ASP A 1 258 ? -3.625 -13.633 10.592 1.00 70.44 258 ASP A O 1
ATOM 2151 N N . LEU A 1 259 ? -1.695 -14.696 10.177 1.00 75.56 259 LEU A N 1
ATOM 2152 C CA . LEU A 1 259 ? -0.843 -13.650 10.744 1.00 75.56 259 LEU A CA 1
ATOM 2153 C C . LEU A 1 259 ? -0.614 -12.552 9.702 1.00 75.56 259 LEU A C 1
ATOM 2155 O O . LEU A 1 259 ? 0.027 -12.770 8.669 1.00 75.56 259 LEU A O 1
ATOM 2159 N N . CYS A 1 260 ? -1.146 -11.364 9.978 1.00 79.81 260 CYS A N 1
ATOM 2160 C CA . CYS A 1 260 ? -1.046 -10.213 9.091 1.00 79.81 260 CYS A CA 1
ATOM 2161 C C . CYS A 1 260 ? -0.314 -9.061 9.778 1.00 79.81 260 CYS A C 1
ATOM 2163 O O . CYS A 1 260 ? -0.607 -8.727 10.922 1.00 79.81 260 CYS A O 1
ATOM 2165 N N . VAL A 1 261 ? 0.577 -8.397 9.051 1.00 81.44 261 VAL A N 1
ATOM 2166 C CA . VAL A 1 261 ? 1.109 -7.089 9.439 1.00 81.44 261 VAL A CA 1
ATOM 2167 C C . VAL A 1 261 ? 0.151 -6.025 8.929 1.00 81.44 261 VAL A C 1
ATOM 2169 O O . VAL A 1 261 ? -0.207 -6.032 7.749 1.00 81.44 261 VAL A O 1
ATOM 2172 N N . ILE A 1 262 ? -0.289 -5.121 9.800 1.00 82.44 262 ILE A N 1
ATOM 2173 C CA . ILE A 1 262 ? -1.165 -4.008 9.421 1.00 82.44 262 ILE A CA 1
ATOM 2174 C C . ILE A 1 262 ? -0.331 -2.737 9.291 1.00 82.44 262 ILE A C 1
ATOM 2176 O O . ILE A 1 262 ? 0.601 -2.503 10.053 1.00 82.44 262 ILE A O 1
ATOM 2180 N N . GLN A 1 263 ? -0.674 -1.898 8.321 1.00 84.38 263 GLN A N 1
ATOM 2181 C CA . GLN A 1 263 ? -0.130 -0.555 8.221 1.00 84.38 263 GLN A CA 1
ATOM 2182 C C . GLN A 1 263 ? -0.523 0.274 9.454 1.00 84.38 263 GLN A C 1
ATOM 2184 O O . GLN A 1 263 ? -1.707 0.497 9.695 1.00 84.38 263 GLN A O 1
ATOM 2189 N N . ASP A 1 264 ? 0.473 0.821 10.154 1.00 79.50 264 ASP A N 1
ATOM 2190 C CA . ASP A 1 264 ? 0.276 1.662 11.346 1.00 79.50 264 ASP A CA 1
ATOM 2191 C C . ASP A 1 264 ? -0.592 2.904 11.093 1.00 79.50 264 ASP A C 1
ATOM 2193 O O . ASP A 1 264 ? -1.108 3.493 12.033 1.00 79.50 264 ASP A O 1
ATOM 2197 N N . ARG A 1 265 ? -0.748 3.331 9.834 1.00 85.50 265 ARG A N 1
ATOM 2198 C CA . ARG A 1 265 ? -1.582 4.471 9.436 1.00 85.50 265 ARG A CA 1
ATOM 2199 C C . ARG A 1 265 ? -2.670 4.045 8.459 1.00 85.50 265 ARG A C 1
ATOM 2201 O O . ARG A 1 265 ? -2.361 3.518 7.391 1.00 85.50 265 ARG A O 1
ATOM 2208 N N . GLY A 1 266 ? -3.919 4.346 8.792 1.00 86.69 266 GLY A N 1
ATOM 2209 C CA . GLY A 1 266 ? -5.095 4.143 7.951 1.00 86.69 266 GLY A CA 1
ATOM 2210 C C . GLY A 1 266 ? -5.769 5.453 7.554 1.00 86.69 266 GLY A C 1
ATOM 2211 O O . GLY A 1 266 ? -5.371 6.548 7.967 1.00 86.69 266 GLY A O 1
ATOM 2212 N N . ILE A 1 267 ? -6.817 5.327 6.746 1.00 88.94 267 ILE A N 1
ATOM 2213 C CA . ILE A 1 267 ? -7.723 6.432 6.416 1.00 88.94 267 ILE A CA 1
ATOM 2214 C C . ILE A 1 267 ? -9.039 6.167 7.130 1.00 88.94 267 ILE A C 1
ATOM 2216 O O . ILE A 1 267 ? -9.567 5.056 7.054 1.00 88.94 267 ILE A O 1
ATOM 2220 N N . ILE A 1 268 ? -9.562 7.190 7.796 1.00 89.50 268 ILE A N 1
ATOM 2221 C CA . ILE A 1 268 ? -10.878 7.154 8.419 1.00 89.50 268 ILE A CA 1
ATOM 2222 C C . ILE A 1 268 ? -11.759 8.241 7.817 1.00 89.50 268 ILE A C 1
ATOM 2224 O O . ILE A 1 268 ? -11.329 9.383 7.666 1.00 89.50 268 ILE A O 1
ATOM 2228 N N . ASN A 1 269 ? -12.980 7.871 7.453 1.00 90.56 269 ASN A N 1
ATOM 2229 C CA . ASN A 1 269 ? -14.035 8.795 7.086 1.00 90.56 269 ASN A CA 1
ATOM 2230 C C . ASN A 1 269 ? -15.093 8.784 8.187 1.00 90.56 269 ASN A C 1
ATOM 2232 O O . ASN A 1 269 ? -15.686 7.742 8.463 1.00 90.56 269 ASN A O 1
ATOM 2236 N N . ILE A 1 270 ? -15.316 9.934 8.810 1.00 87.75 270 ILE A N 1
ATOM 2237 C CA . ILE A 1 270 ? -16.316 10.123 9.855 1.00 87.75 270 ILE A CA 1
ATOM 2238 C C . ILE A 1 270 ? -17.373 11.073 9.313 1.00 87.75 270 ILE A C 1
ATOM 2240 O O . ILE A 1 270 ? -17.086 12.231 9.020 1.00 87.75 270 ILE A O 1
ATOM 2244 N N . LYS A 1 271 ? -18.606 10.593 9.193 1.00 89.44 271 LYS A N 1
ATOM 2245 C CA . LYS A 1 271 ? -19.782 11.414 8.911 1.00 89.44 271 LYS A CA 1
ATOM 2246 C C . LYS A 1 271 ? -20.556 11.600 10.202 1.00 89.44 271 LYS A C 1
ATOM 2248 O O . LYS A 1 271 ? -20.744 10.631 10.934 1.00 89.44 271 LYS A O 1
ATOM 2253 N N . GLY A 1 272 ? -21.047 12.800 10.473 1.00 84.56 272 GLY A N 1
ATOM 2254 C CA . GLY A 1 272 ? -21.872 13.008 11.661 1.00 84.56 272 GLY A CA 1
ATOM 2255 C C . GLY A 1 272 ? -21.129 13.550 12.880 1.00 84.56 272 GLY A C 1
ATOM 2256 O O . GLY A 1 272 ? -21.776 13.871 13.866 1.00 84.56 272 GLY A O 1
ATOM 2257 N N . ILE A 1 273 ? -19.794 13.655 12.858 1.00 81.88 273 ILE A N 1
ATOM 2258 C CA . ILE A 1 273 ? -19.011 14.186 13.986 1.00 81.88 273 ILE A CA 1
ATOM 2259 C C . ILE A 1 273 ? -17.916 15.110 13.468 1.00 81.88 273 ILE A C 1
ATOM 2261 O O . ILE A 1 273 ? -17.259 14.787 12.479 1.00 81.88 273 ILE A O 1
ATOM 2265 N N . ILE A 1 274 ? -17.703 16.227 14.161 1.00 79.19 274 ILE A N 1
ATOM 2266 C CA . ILE A 1 274 ? -16.625 17.178 13.883 1.00 79.19 274 ILE A CA 1
ATOM 2267 C C . ILE A 1 274 ? -15.834 17.511 15.149 1.00 79.19 274 ILE A C 1
ATOM 2269 O O . ILE A 1 274 ? -16.427 17.536 16.232 1.00 79.19 274 ILE A O 1
ATOM 2273 N N . PRO A 1 275 ? -14.524 17.789 15.040 1.00 74.81 275 PRO A N 1
ATOM 2274 C CA . PRO A 1 275 ? -13.788 18.425 16.114 1.00 74.81 275 PRO A CA 1
ATOM 2275 C C . PRO A 1 275 ? -14.251 19.885 16.219 1.00 74.81 275 PRO A C 1
ATOM 2277 O O . PRO A 1 275 ? -14.237 20.622 15.235 1.00 74.81 275 PRO A O 1
ATOM 2280 N N . PHE A 1 276 ? -14.672 20.297 17.408 1.00 70.94 276 PHE A N 1
ATOM 2281 C CA . PHE A 1 276 ? -15.044 21.667 17.736 1.00 70.94 276 PHE A CA 1
ATOM 2282 C C . PHE A 1 276 ? -14.367 22.049 19.051 1.00 70.94 276 PHE A C 1
ATOM 2284 O O . PHE A 1 276 ? -14.657 21.474 20.104 1.00 70.94 276 PHE A O 1
ATOM 2291 N N . ASN A 1 277 ? -13.440 23.005 18.991 1.00 72.69 277 ASN A N 1
ATOM 2292 C CA . ASN A 1 277 ? -12.542 23.337 20.098 1.00 72.69 277 ASN A CA 1
ATOM 2293 C C . ASN A 1 277 ? -11.867 22.072 20.673 1.00 72.69 277 ASN A C 1
ATOM 2295 O O . ASN A 1 277 ? -11.100 21.385 19.999 1.00 72.69 277 ASN A O 1
ATOM 2299 N N . ASP A 1 278 ? -12.175 21.753 21.928 1.00 65.38 278 ASP A N 1
ATOM 2300 C CA . ASP A 1 278 ? -11.572 20.676 22.711 1.00 65.38 278 ASP A CA 1
ATOM 2301 C C . ASP A 1 278 ? -12.363 19.368 22.639 1.00 65.38 278 ASP A C 1
ATOM 2303 O O . ASP A 1 278 ? -11.973 18.390 23.270 1.00 65.38 278 ASP A O 1
ATOM 2307 N N . ARG A 1 279 ? -13.499 19.339 21.934 1.00 68.06 279 ARG A N 1
ATOM 2308 C CA . ARG A 1 279 ? -14.432 18.209 21.967 1.00 68.06 279 ARG A CA 1
ATOM 2309 C C . ARG A 1 279 ? -14.903 17.839 20.575 1.00 68.06 279 ARG A C 1
ATOM 2311 O O . ARG A 1 279 ? -14.857 18.629 19.641 1.00 68.06 279 ARG A O 1
ATOM 2318 N N . TRP A 1 280 ? -15.392 16.617 20.443 1.00 73.81 280 TRP A N 1
ATOM 2319 C CA . TRP A 1 280 ? -16.120 16.214 19.252 1.00 73.81 280 TRP A CA 1
ATOM 2320 C C . TRP A 1 280 ? -17.608 16.478 19.454 1.00 73.81 280 TRP A C 1
ATOM 2322 O O . TRP A 1 280 ? -18.150 16.208 20.524 1.00 73.81 280 TRP A O 1
ATOM 2332 N N . ILE A 1 281 ? -18.266 17.035 18.443 1.00 75.69 281 ILE A N 1
ATOM 2333 C CA . ILE A 1 281 ? -19.697 17.354 18.480 1.00 75.69 281 ILE A CA 1
ATOM 2334 C C . ILE A 1 281 ? -20.381 16.688 17.291 1.00 75.69 281 ILE A C 1
ATOM 2336 O O . ILE A 1 281 ? -19.804 16.569 16.208 1.00 75.69 281 ILE A O 1
ATOM 2340 N N . ARG A 1 282 ? -21.619 16.232 17.501 1.00 75.44 282 ARG A N 1
ATOM 2341 C CA . ARG A 1 282 ? -22.444 15.642 16.445 1.00 75.44 282 ARG A CA 1
ATOM 2342 C C . ARG A 1 282 ? -22.860 16.720 15.438 1.00 75.44 282 ARG A C 1
ATOM 2344 O O . ARG A 1 282 ? -23.363 17.765 15.830 1.00 75.44 282 ARG A O 1
ATOM 2351 N N . SER A 1 283 ? -22.685 16.458 14.147 1.00 79.50 283 SER A N 1
ATOM 2352 C CA . SER A 1 283 ? -23.074 17.344 13.047 1.00 79.50 283 SER A CA 1
ATOM 2353 C C . SER A 1 283 ? -23.692 16.540 11.899 1.00 79.50 283 SER A C 1
ATOM 2355 O O . SER A 1 283 ? -22.977 15.777 11.256 1.00 79.50 283 SER A O 1
ATOM 2357 N N . PRO A 1 284 ? -24.982 16.718 11.566 1.00 66.88 284 PRO A N 1
ATOM 2358 C CA . PRO A 1 284 ? -25.688 15.854 10.613 1.00 66.88 284 PRO A CA 1
ATOM 2359 C C . PRO A 1 284 ? -25.172 15.932 9.163 1.00 66.88 284 PRO A C 1
ATOM 2361 O O . PRO A 1 284 ? -25.411 15.010 8.381 1.00 66.88 284 PRO A O 1
ATOM 2364 N N . LYS A 1 285 ? -24.462 17.005 8.784 1.00 71.25 285 LYS A N 1
ATOM 2365 C CA . LYS A 1 285 ? -24.048 17.268 7.390 1.00 71.25 285 LYS A CA 1
ATOM 2366 C C . LYS A 1 285 ? -22.545 17.125 7.128 1.00 71.25 285 LYS A C 1
ATOM 2368 O O . LYS A 1 285 ? -22.147 17.070 5.969 1.00 71.25 285 LYS A O 1
ATOM 2373 N N . ALA A 1 286 ? -21.709 17.047 8.160 1.00 76.25 286 ALA A N 1
ATOM 2374 C CA . ALA A 1 286 ? -20.260 17.064 7.982 1.00 76.25 286 ALA A CA 1
ATOM 2375 C C . ALA A 1 286 ? -19.678 15.664 7.726 1.00 76.25 286 ALA A C 1
ATOM 2377 O O . ALA A 1 286 ? -20.068 14.689 8.374 1.00 76.25 286 ALA A O 1
ATOM 2378 N N . SER A 1 287 ? -18.716 15.588 6.802 1.00 82.38 287 SER A N 1
ATOM 2379 C CA . SER A 1 287 ? -17.877 14.414 6.540 1.00 82.38 287 SER A CA 1
ATOM 2380 C C . SER A 1 287 ? -16.416 14.819 6.686 1.00 82.38 287 SER A C 1
ATOM 2382 O O . SER A 1 287 ? -15.989 15.806 6.090 1.00 82.38 287 SER A O 1
ATOM 2384 N N . LEU A 1 288 ? -15.645 14.053 7.449 1.00 83.06 288 LEU A N 1
ATOM 2385 C CA . LEU A 1 288 ? -14.229 14.299 7.692 1.00 83.06 288 LEU A CA 1
ATOM 2386 C C . LEU A 1 288 ? -13.412 13.090 7.282 1.00 83.06 288 LEU A C 1
ATOM 2388 O O . LEU A 1 288 ? -13.605 11.996 7.806 1.00 83.06 288 LEU A O 1
ATOM 2392 N N . THR A 1 289 ? -12.465 13.309 6.375 1.00 86.50 289 THR A N 1
ATOM 2393 C CA . THR A 1 289 ? -11.473 12.298 6.007 1.00 86.50 289 THR A CA 1
ATOM 2394 C C . THR A 1 289 ? -10.155 12.629 6.692 1.00 86.50 289 THR A C 1
ATOM 2396 O O . THR A 1 289 ? -9.523 13.631 6.366 1.00 86.50 289 THR A O 1
ATOM 2399 N N . LEU A 1 290 ? -9.741 11.792 7.642 1.00 85.81 290 LEU A N 1
ATOM 2400 C CA . LEU A 1 290 ? -8.545 11.997 8.460 1.00 85.81 290 LEU A CA 1
ATOM 2401 C C . LEU A 1 290 ? -7.604 10.789 8.378 1.00 85.81 290 LEU A C 1
ATOM 2403 O O . LEU A 1 290 ? -7.994 9.678 8.006 1.00 85.81 290 LEU A O 1
ATOM 2407 N N . LYS A 1 291 ? -6.337 11.008 8.740 1.00 87.50 291 LYS A N 1
ATOM 2408 C CA . LYS A 1 291 ? -5.385 9.919 8.985 1.00 87.50 291 LYS A CA 1
ATOM 2409 C C . LYS A 1 291 ? -5.584 9.412 10.410 1.00 87.50 291 LYS A C 1
ATOM 2411 O O . LYS A 1 291 ? -5.726 10.209 11.331 1.00 87.50 291 LYS A O 1
ATOM 2416 N N . CYS A 1 292 ? -5.575 8.098 10.582 1.00 85.62 292 CYS A N 1
ATOM 2417 C CA . CYS A 1 292 ? -5.662 7.458 11.892 1.00 85.62 292 CYS A CA 1
ATOM 2418 C C . CYS A 1 292 ? -4.456 6.544 12.099 1.00 85.62 292 CYS A C 1
ATOM 2420 O O . CYS A 1 292 ? -4.023 5.865 11.167 1.00 85.62 292 CYS A O 1
ATOM 2422 N N . ASN A 1 293 ? -3.908 6.546 13.308 1.00 86.69 293 ASN A N 1
ATOM 2423 C CA . ASN A 1 293 ? -2.849 5.643 13.726 1.00 86.69 293 ASN A CA 1
ATOM 2424 C C . ASN A 1 293 ? -3.483 4.406 14.378 1.00 86.69 293 ASN A C 1
ATOM 2426 O O . ASN A 1 293 ? -4.413 4.536 15.170 1.00 86.69 293 ASN A O 1
ATOM 2430 N N . LEU A 1 294 ? -2.995 3.214 14.058 1.00 83.00 294 LEU A N 1
ATOM 2431 C CA . LEU A 1 294 ? -3.397 1.978 14.716 1.00 83.00 294 LEU A CA 1
ATOM 2432 C C . LEU A 1 294 ? -2.563 1.794 15.991 1.00 83.00 294 LEU A C 1
ATOM 2434 O O . LEU A 1 294 ? -1.335 1.731 15.945 1.00 83.00 294 LEU A O 1
ATOM 2438 N N . GLU A 1 295 ? -3.233 1.673 17.126 1.00 77.19 295 GLU A N 1
ATOM 2439 C CA . GLU A 1 295 ? -2.646 1.245 18.387 1.00 77.19 295 GLU A CA 1
ATOM 2440 C C . GLU A 1 295 ? -3.035 -0.214 18.624 1.00 77.19 295 GLU A C 1
ATOM 2442 O O . GLU A 1 295 ? -4.204 -0.558 18.814 1.00 77.19 295 GLU A O 1
ATOM 2447 N N . VAL A 1 296 ? -2.042 -1.099 18.596 1.00 63.97 296 VAL A N 1
ATOM 2448 C CA . VAL A 1 296 ? -2.263 -2.510 18.913 1.00 63.97 296 VAL A CA 1
ATOM 2449 C C . VAL A 1 296 ? -2.364 -2.638 20.429 1.00 63.97 296 VAL A C 1
ATOM 2451 O O . VAL A 1 296 ? -1.374 -2.467 21.137 1.00 63.97 296 VAL A O 1
ATOM 2454 N N . LEU A 1 297 ? -3.562 -2.924 20.933 1.00 57.88 297 LEU A N 1
ATOM 2455 C CA . LEU A 1 297 ? -3.747 -3.358 22.313 1.00 57.88 297 LEU A CA 1
ATOM 2456 C C . LEU A 1 297 ? -3.320 -4.829 22.365 1.00 57.88 297 LEU A C 1
ATOM 2458 O O . LEU A 1 297 ? -3.898 -5.648 21.659 1.00 57.88 297 LEU A O 1
ATOM 2462 N N . ASN A 1 298 ? -2.241 -5.116 23.103 1.00 49.31 298 ASN A N 1
ATOM 2463 C CA . ASN A 1 298 ? -1.558 -6.414 23.200 1.00 49.31 298 ASN A CA 1
ATOM 2464 C C . ASN A 1 298 ? -2.461 -7.624 22.908 1.00 49.31 298 ASN A C 1
ATOM 2466 O O . ASN A 1 298 ? -3.188 -8.089 23.781 1.00 49.31 298 ASN A O 1
ATOM 2470 N N . LEU A 1 299 ? -2.347 -8.186 21.706 1.00 47.66 299 LEU A N 1
ATOM 2471 C CA . LEU A 1 299 ? -2.952 -9.465 21.363 1.00 47.66 299 LEU A CA 1
ATOM 2472 C C . LEU A 1 299 ? -1.845 -10.383 20.856 1.00 47.66 299 LEU A C 1
ATOM 2474 O O . LEU A 1 299 ? -1.439 -10.331 19.700 1.00 47.66 299 LEU A O 1
ATOM 2478 N N . ILE A 1 300 ? -1.407 -11.233 21.790 1.00 40.91 300 ILE A N 1
ATOM 2479 C CA . ILE A 1 300 ? -0.470 -12.350 21.646 1.00 40.91 300 ILE A CA 1
ATOM 2480 C C . ILE A 1 300 ? 1.011 -11.927 21.685 1.00 40.91 300 ILE A C 1
ATOM 2482 O O . ILE A 1 300 ? 1.714 -11.912 20.680 1.00 40.91 300 ILE A O 1
ATOM 2486 N N . LYS A 1 301 ? 1.546 -11.722 22.900 1.00 34.72 301 LYS A N 1
ATOM 2487 C CA . LYS A 1 301 ? 2.901 -12.224 23.178 1.00 34.72 301 LYS A CA 1
ATOM 2488 C C . LYS A 1 301 ? 2.777 -13.745 23.155 1.00 34.72 301 LYS A C 1
ATOM 2490 O O . LYS A 1 301 ? 2.388 -14.335 24.160 1.00 34.72 301 LYS A O 1
ATOM 2495 N N . SER A 1 302 ? 3.020 -14.387 22.014 1.00 38.09 302 SER A N 1
ATOM 2496 C CA . SER A 1 302 ? 3.187 -15.837 22.015 1.00 38.09 302 SER A CA 1
ATOM 2497 C C . SER A 1 302 ? 4.396 -16.108 22.898 1.00 38.09 302 SER A C 1
ATOM 2499 O O . SER A 1 302 ? 5.518 -15.764 22.528 1.00 38.09 302 SER A O 1
ATOM 2501 N N . ARG A 1 303 ? 4.170 -16.674 24.087 1.00 36.47 303 ARG A N 1
ATOM 2502 C CA . ARG A 1 303 ? 5.218 -17.399 24.797 1.00 36.47 303 ARG A CA 1
ATOM 2503 C C . ARG A 1 303 ? 5.751 -18.424 23.798 1.00 36.47 303 ARG A C 1
ATOM 2505 O O . ARG A 1 303 ? 5.094 -19.422 23.530 1.00 36.47 303 ARG A O 1
ATOM 2512 N N . THR A 1 304 ? 6.929 -18.181 23.241 1.00 38.59 304 THR A N 1
ATOM 2513 C CA . THR A 1 304 ? 7.812 -19.246 22.768 1.00 38.59 304 THR A CA 1
ATOM 2514 C C . THR A 1 304 ? 8.287 -19.976 24.021 1.00 38.59 304 THR A C 1
ATOM 2516 O O . THR A 1 304 ? 9.364 -19.710 24.543 1.00 38.59 304 THR A O 1
ATOM 2519 N N . GLY A 1 305 ? 7.395 -20.772 24.607 1.00 36.25 305 GLY A N 1
ATOM 2520 C CA . GLY A 1 305 ? 7.622 -21.506 25.837 1.00 36.25 305 GLY A CA 1
ATOM 2521 C C . GLY A 1 305 ? 7.652 -22.992 25.539 1.00 36.25 305 GLY A C 1
ATOM 2522 O O . GLY A 1 305 ? 6.640 -23.543 25.131 1.00 36.25 305 GLY A O 1
ATOM 2523 N N . GLY A 1 306 ? 8.807 -23.599 25.801 1.00 37.25 306 GLY A N 1
ATOM 2524 C CA . GLY A 1 306 ? 8.902 -24.986 26.240 1.00 37.25 306 GLY A CA 1
ATOM 2525 C C . GLY A 1 306 ? 8.887 -26.038 25.140 1.00 37.25 306 GLY A C 1
ATOM 2526 O O . GLY A 1 306 ? 7.838 -26.418 24.633 1.00 37.25 306 GLY A O 1
ATOM 2527 N N . ARG A 1 307 ? 10.067 -26.608 24.872 1.00 40.59 307 ARG A N 1
ATOM 2528 C CA . ARG A 1 307 ? 10.178 -28.012 24.464 1.00 40.59 307 ARG A CA 1
ATOM 2529 C C . ARG A 1 307 ? 9.409 -28.862 25.482 1.00 40.59 307 ARG A C 1
ATOM 2531 O O . ARG A 1 307 ? 9.799 -28.908 26.644 1.00 40.59 307 ARG A O 1
ATOM 2538 N N . ALA A 1 308 ? 8.340 -29.512 25.043 1.00 42.41 308 ALA A N 1
ATOM 2539 C CA . ALA A 1 308 ? 7.719 -30.624 25.748 1.00 42.41 308 ALA A CA 1
ATOM 2540 C C . ALA A 1 308 ? 8.007 -31.907 24.953 1.00 42.41 308 ALA A C 1
ATOM 2542 O O . ALA A 1 308 ? 7.776 -31.941 23.746 1.00 42.41 308 ALA A O 1
ATOM 2543 N N . GLY A 1 309 ? 8.538 -32.919 25.648 1.00 34.34 309 GLY A N 1
ATOM 2544 C CA . GLY A 1 309 ? 8.972 -34.225 25.128 1.00 34.34 309 GLY A CA 1
ATOM 2545 C C . GLY A 1 309 ? 10.495 -34.366 25.250 1.00 34.34 309 GLY A C 1
ATOM 2546 O O . GLY A 1 309 ? 11.218 -33.838 24.419 1.00 34.34 309 GLY A O 1
ATOM 2547 N N . GLY A 1 310 ? 11.089 -34.951 26.292 1.00 32.38 310 GLY A N 1
ATOM 2548 C CA . GLY A 1 310 ? 10.635 -36.079 27.097 1.00 32.38 310 GLY A CA 1
ATOM 2549 C C . GLY A 1 310 ? 11.160 -37.374 26.476 1.00 32.38 310 GLY A C 1
ATOM 2550 O O . GLY A 1 310 ? 10.541 -37.888 25.554 1.00 32.38 310 GLY A O 1
ATOM 2551 N N . ILE A 1 311 ? 12.280 -37.895 26.985 1.00 33.66 311 ILE A N 1
ATOM 2552 C CA . ILE A 1 311 ? 12.646 -39.311 26.858 1.00 33.66 311 ILE A CA 1
ATOM 2553 C C . ILE A 1 311 ? 12.949 -39.803 28.272 1.00 33.66 311 ILE A C 1
ATOM 2555 O O . ILE A 1 311 ? 13.765 -39.216 28.979 1.00 33.66 311 ILE A O 1
ATOM 2559 N N . LYS A 1 312 ? 12.204 -40.833 28.673 1.00 36.38 312 LYS A N 1
ATOM 2560 C CA . LYS A 1 312 ? 12.403 -41.624 29.885 1.00 36.38 312 LYS A CA 1
ATOM 2561 C C . LYS A 1 312 ? 13.704 -42.428 29.782 1.00 36.38 312 LYS A C 1
ATOM 2563 O O . LYS A 1 312 ? 13.924 -43.071 28.758 1.00 36.38 312 LYS A O 1
ATOM 2568 N N . SER A 1 313 ? 14.438 -42.485 30.884 1.00 35.84 313 SER A N 1
ATOM 2569 C CA . SER A 1 313 ? 15.090 -43.688 31.416 1.00 35.84 313 SER A CA 1
ATOM 2570 C C . SER A 1 313 ? 15.088 -43.555 32.929 1.00 35.84 313 SER A C 1
ATOM 2572 O O . SER A 1 313 ? 15.614 -42.512 33.380 1.00 35.84 313 SER A O 1
#

Foldseek 3Di:
DPPVVVVVVVVVVPPPPPPPPVNVVVVVVVVVVVVVVVVVVVVVVVVVVVVVVVVVVVPPDDPDDDDDQQFFWWWKWFDDDVLWIKIWIWRAGLVQKIKIFIATSVRDTPWIWIWGWDWAQDPVRAFTKIWTWIDTDQKIKIKIWTKGFPVSLVVLVVQLVVLVVVLVVLVVVLVVLVVVLVVLVPPDDDDPPDPDPDPVVVVVVVVVVVVSVVSNVVSVVVNVVSVVVSVVSVVSSVVSVVSNVQVVPPDWDDDPHTTIRIDQKIKMKMAQWDDDPRDIDGDNGDIDIGIIGMDRPDDDPPPPDDDDDDDDD

Secondary structure (DSSP, 8-state):
--SHHHHHHHHHSS------HHHHHHHHHHHHHHHHHHHHHHHHHHHHHHHHHHHHTTTTS-----S----EEEEEEEEEETTEEEEEEEEE-TTSEEEEEEE-TTS-EEEEEEEEEEEEE-TTSSSEEEEEEEEETTEEEEEEEEEEEHHHHHHHHHHHHHHHHHHHHHHHHHHHHHHHHHHHHH-PPPPPSS----HHHHHHHHHHHHHHHHHHHHHHHHHHHHHHHHHHHHHHHHHHHHHHHHHT---EEEETTEEEEEPSEEEEEEEEEEEETTEEEEEEEEEEEEEEEEEE-----------------

Sequence (313 aa):
MNVYLFLSILNCVCSFSLISPDAQRLLNQAKQLREEIKVMEKELLDERITYNLLSDSKEHHQTEYRDSLIPKVLSTKIETFPNRFVKINWELEKNGETHIQIFDSKGKTFSRGIGKWKKKRSRFGIGSNIILKAKGIGYNIDCKFVSLTRYDYLFAKNSYNRCLSNLKNMNNDLDIAKRFSNNIVTLREPKPLFPIITPDSLLYKFVRSLNKWYLMIHSRVLNKMFHISILYVRKNINKWKKLVNIGKSEKYIKFDNDLCVIQDRGIINIKGIIPFNDRWIRSPKASLTLKCNLEVLNLIKSRTGGRAGGIKS

Radius of gyration: 32.81 Å; chains: 1; bounding box: 65×67×92 Å

pLDDT: mean 75.29, std 17.97, range [30.7, 94.69]